Protein AF-A0AAV5TYZ2-F1 (afdb_monomer)

Structure (mmCIF, N/CA/C/O backbone):
data_AF-A0AAV5TYZ2-F1
#
_entry.id   AF-A0AAV5TYZ2-F1
#
loop_
_atom_site.group_PDB
_atom_site.id
_atom_site.type_symbol
_atom_site.label_atom_id
_atom_site.label_alt_id
_atom_site.label_comp_id
_atom_site.label_asym_id
_atom_site.label_entity_id
_atom_site.label_seq_id
_atom_site.pdbx_PDB_ins_code
_atom_site.Cartn_x
_atom_site.Cartn_y
_atom_site.Cartn_z
_atom_site.occupancy
_atom_site.B_iso_or_equiv
_atom_site.auth_seq_id
_atom_site.auth_comp_id
_atom_site.auth_asym_id
_atom_site.auth_atom_id
_atom_site.pdbx_PDB_model_num
ATOM 1 N N . LYS A 1 1 ? 38.282 2.237 -17.302 1.00 42.34 1 LYS A N 1
ATOM 2 C CA . LYS A 1 1 ? 37.623 2.877 -18.465 1.00 42.34 1 LYS A CA 1
ATOM 3 C C . LYS A 1 1 ? 36.207 2.334 -18.520 1.00 42.34 1 LYS A C 1
ATOM 5 O O . LYS A 1 1 ? 36.051 1.185 -18.910 1.00 42.34 1 LYS A O 1
ATOM 10 N N . GLN A 1 2 ? 35.229 3.095 -18.027 1.00 37.91 2 GLN A N 1
ATOM 11 C CA . GLN A 1 2 ? 33.815 2.786 -18.251 1.00 37.91 2 GLN A CA 1
ATOM 12 C C . GLN A 1 2 ? 33.590 2.722 -19.767 1.00 37.91 2 GLN A C 1
ATOM 14 O O . GLN A 1 2 ? 34.072 3.623 -20.464 1.00 37.91 2 GLN A O 1
ATOM 19 N N . PRO A 1 3 ? 32.950 1.673 -20.306 1.00 37.53 3 PRO A N 1
ATOM 20 C CA . PRO A 1 3 ? 32.413 1.781 -21.649 1.00 37.53 3 PRO A CA 1
ATOM 21 C C . PRO A 1 3 ? 31.409 2.947 -21.660 1.00 37.53 3 PRO A C 1
ATOM 23 O O . PRO A 1 3 ? 30.723 3.158 -20.655 1.00 37.53 3 PRO A O 1
ATOM 26 N N . PRO A 1 4 ? 31.351 3.745 -22.737 1.00 42.47 4 PRO A N 1
ATOM 27 C CA . PRO A 1 4 ? 30.311 4.752 -22.874 1.00 42.47 4 PRO A CA 1
ATOM 28 C C . PRO A 1 4 ? 28.942 4.072 -22.736 1.00 42.47 4 PRO A C 1
ATOM 30 O O . PRO A 1 4 ? 28.695 3.037 -23.357 1.00 42.47 4 PRO A O 1
ATOM 33 N N . ILE A 1 5 ? 28.081 4.663 -21.903 1.00 50.25 5 ILE A N 1
ATOM 34 C CA . ILE A 1 5 ? 26.704 4.223 -21.609 1.00 50.25 5 ILE A CA 1
ATOM 35 C C . ILE A 1 5 ? 25.865 4.095 -22.902 1.00 50.25 5 ILE A C 1
ATOM 37 O O . ILE A 1 5 ? 24.902 3.339 -22.952 1.00 50.25 5 ILE A O 1
ATOM 41 N N . ASP A 1 6 ? 26.311 4.718 -23.993 1.00 43.03 6 ASP A N 1
ATOM 42 C CA . ASP A 1 6 ? 25.644 4.739 -25.298 1.00 43.03 6 ASP A CA 1
ATOM 43 C C . ASP A 1 6 ? 25.639 3.406 -26.077 1.00 43.03 6 ASP A C 1
ATOM 45 O O . ASP A 1 6 ? 25.070 3.340 -27.168 1.00 43.03 6 ASP A O 1
ATOM 49 N N . VAL A 1 7 ? 26.257 2.332 -25.564 1.00 43.47 7 VAL A N 1
ATOM 50 C CA . VAL A 1 7 ? 26.259 1.009 -26.228 1.00 43.47 7 VAL A CA 1
ATOM 51 C C . VAL A 1 7 ? 25.874 -0.125 -25.271 1.00 43.47 7 VAL A C 1
ATOM 53 O O . VAL A 1 7 ? 26.311 -1.263 -25.432 1.00 43.47 7 VAL A O 1
ATOM 56 N N . ILE A 1 8 ? 25.021 0.144 -24.279 1.00 48.19 8 ILE A N 1
ATOM 57 C CA . ILE A 1 8 ? 24.132 -0.915 -23.787 1.00 48.19 8 ILE A CA 1
ATOM 58 C C . ILE A 1 8 ? 23.102 -1.102 -24.897 1.00 48.19 8 ILE A C 1
ATOM 60 O O . ILE A 1 8 ? 22.345 -0.197 -25.242 1.00 48.19 8 ILE A O 1
ATOM 64 N N . THR A 1 9 ? 23.178 -2.245 -25.568 1.00 47.53 9 THR A N 1
ATOM 65 C CA . THR A 1 9 ? 22.299 -2.620 -26.672 1.00 47.53 9 THR A CA 1
ATOM 66 C C . THR A 1 9 ? 20.850 -2.276 -26.338 1.00 47.53 9 THR A C 1
ATOM 68 O O . THR A 1 9 ? 20.297 -2.873 -25.424 1.00 47.53 9 THR A O 1
ATOM 71 N N . ARG A 1 10 ? 20.206 -1.403 -27.130 1.00 52.84 10 ARG A N 1
ATOM 72 C CA . ARG A 1 10 ? 18.761 -1.058 -27.081 1.00 52.84 10 ARG A CA 1
ATOM 73 C C . ARG A 1 10 ? 17.787 -2.255 -27.019 1.00 52.84 10 ARG A C 1
ATOM 75 O O . ARG A 1 10 ? 16.583 -2.053 -26.926 1.00 52.84 10 ARG A O 1
ATOM 82 N N . ASN A 1 11 ? 18.296 -3.484 -27.091 1.00 62.31 11 ASN A N 1
ATOM 83 C CA . ASN A 1 11 ? 17.547 -4.730 -27.082 1.00 62.31 11 ASN A CA 1
ATOM 84 C C . ASN A 1 11 ? 17.713 -5.561 -25.793 1.00 62.31 11 ASN A C 1
ATOM 86 O O . ASN A 1 11 ? 17.069 -6.606 -25.708 1.00 62.31 11 ASN A O 1
ATOM 90 N N . SER A 1 12 ? 18.550 -5.177 -24.815 1.00 78.75 12 SER A N 1
ATOM 91 C CA . SER A 1 12 ? 18.625 -5.902 -23.535 1.00 78.75 12 SER A CA 1
ATOM 92 C C . SER A 1 12 ? 17.659 -5.309 -22.501 1.00 78.75 12 SER A C 1
ATOM 94 O O . SER A 1 12 ? 17.668 -4.115 -22.203 1.00 78.75 12 SER A O 1
ATOM 96 N N . THR A 1 13 ? 16.777 -6.158 -21.962 1.00 85.88 13 THR A N 1
ATOM 97 C CA . THR A 1 13 ? 15.929 -5.803 -20.819 1.00 85.88 13 THR A CA 1
ATOM 98 C C . THR A 1 13 ? 16.670 -6.142 -19.532 1.00 85.88 13 THR A C 1
ATOM 100 O O . THR A 1 13 ? 16.979 -7.305 -19.269 1.00 85.88 13 THR A O 1
ATOM 103 N N . GLU A 1 14 ? 16.916 -5.134 -18.708 1.00 89.69 14 GLU A N 1
ATOM 104 C CA . GLU A 1 14 ? 17.679 -5.247 -17.468 1.00 89.69 14 GLU A CA 1
ATOM 105 C C . GLU A 1 14 ? 16.967 -4.461 -16.365 1.00 89.69 14 GLU A C 1
ATOM 107 O O . GLU A 1 14 ? 16.386 -3.404 -16.617 1.00 89.69 14 GLU A O 1
ATOM 112 N N . TRP A 1 15 ? 16.999 -4.984 -15.140 1.00 88.44 15 TRP A N 1
ATOM 113 C CA . TRP A 1 15 ? 16.713 -4.179 -13.957 1.00 88.44 15 TRP A CA 1
ATOM 114 C C . TRP A 1 15 ? 17.948 -3.362 -13.614 1.00 88.44 15 TRP A C 1
ATOM 116 O O . TRP A 1 15 ? 19.038 -3.923 -13.525 1.00 88.44 15 TRP A O 1
ATOM 126 N N . ILE A 1 16 ? 17.754 -2.074 -13.375 1.00 86.31 16 ILE A N 1
ATOM 127 C CA . ILE A 1 16 ? 18.766 -1.158 -12.871 1.00 86.31 16 ILE A CA 1
ATOM 128 C C . ILE A 1 16 ? 18.441 -0.906 -11.402 1.00 86.31 16 ILE A C 1
ATOM 130 O O . ILE A 1 16 ? 17.349 -0.445 -11.066 1.00 86.31 16 ILE A O 1
ATOM 134 N N . VAL A 1 17 ? 19.380 -1.240 -10.521 1.00 84.06 17 VAL A N 1
ATOM 135 C CA . VAL A 1 17 ? 19.267 -0.984 -9.082 1.00 84.06 17 VAL A CA 1
ATOM 136 C C . VAL A 1 17 ? 20.341 0.019 -8.690 1.00 84.06 17 VAL A C 1
ATOM 138 O O . VAL A 1 17 ? 21.529 -0.267 -8.827 1.00 84.06 17 VAL A O 1
ATOM 141 N N . HIS A 1 18 ? 19.920 1.186 -8.213 1.00 79.06 18 HIS A N 1
ATOM 142 C CA . HIS A 1 18 ? 20.795 2.243 -7.716 1.00 79.06 18 HIS A CA 1
ATOM 143 C C . HIS A 1 18 ? 20.988 2.069 -6.198 1.00 79.06 18 HIS A C 1
ATOM 145 O O . HIS A 1 18 ? 20.029 2.166 -5.431 1.00 79.06 18 HIS A O 1
ATOM 151 N N . GLU A 1 19 ? 22.220 1.786 -5.760 1.00 70.31 19 GLU A N 1
ATOM 152 C CA . GLU A 1 19 ? 22.600 1.671 -4.340 1.00 70.31 19 GLU A CA 1
ATOM 153 C C . GLU A 1 19 ? 23.015 3.026 -3.734 1.00 70.31 19 GLU A C 1
ATOM 155 O O . GLU A 1 19 ? 23.184 3.124 -2.516 1.00 70.31 19 GLU A O 1
ATOM 160 N N . ASP A 1 20 ? 23.128 4.083 -4.547 1.00 58.28 20 ASP A N 1
ATOM 161 C CA . ASP A 1 20 ? 23.512 5.419 -4.090 1.00 58.28 20 ASP A CA 1
ATOM 162 C C . ASP A 1 20 ? 22.593 5.931 -2.971 1.00 58.28 20 ASP A C 1
ATOM 164 O O . ASP A 1 20 ? 21.453 6.341 -3.181 1.00 58.28 20 ASP A O 1
ATOM 168 N N . GLY A 1 21 ? 23.139 5.851 -1.754 1.00 53.97 21 GLY A N 1
ATOM 169 C CA . GLY A 1 21 ? 22.870 6.643 -0.560 1.00 53.97 21 GLY A CA 1
ATOM 170 C C . GLY A 1 21 ? 21.436 7.120 -0.328 1.00 53.97 21 GLY A C 1
ATOM 171 O O . GLY A 1 21 ? 20.973 8.062 -0.948 1.00 53.97 21 GLY A O 1
ATOM 172 N N . ILE A 1 22 ? 20.828 6.599 0.745 1.00 56.81 22 ILE A N 1
ATOM 173 C CA . ILE A 1 22 ? 19.582 7.049 1.407 1.00 56.81 22 ILE A CA 1
ATOM 174 C C . ILE A 1 22 ? 18.300 6.364 0.901 1.00 56.81 22 ILE A C 1
ATOM 176 O O . ILE A 1 22 ? 17.484 6.016 1.751 1.00 56.81 22 ILE A O 1
ATOM 180 N N . PHE A 1 23 ? 18.140 6.080 -0.396 1.00 63.75 23 PHE A N 1
ATOM 181 C CA . PHE A 1 23 ? 16.802 5.829 -0.972 1.00 63.75 23 PHE A CA 1
ATOM 182 C C . PHE A 1 23 ? 16.313 4.376 -1.035 1.00 63.75 23 PHE A C 1
ATOM 184 O O . PHE A 1 23 ? 15.108 4.165 -1.083 1.00 63.75 23 PHE A O 1
ATOM 191 N N . TYR A 1 24 ? 17.194 3.371 -1.043 1.00 74.50 24 TYR A N 1
ATOM 192 C CA . TYR A 1 24 ? 16.771 1.970 -1.182 1.00 74.50 24 TYR A CA 1
ATOM 193 C C . TYR A 1 24 ? 17.480 1.059 -0.205 1.00 74.50 24 TYR A C 1
ATOM 195 O O . TYR A 1 24 ? 18.691 0.850 -0.263 1.00 74.50 24 TYR A O 1
ATOM 203 N N . ARG A 1 25 ? 16.707 0.513 0.735 1.00 83.56 25 ARG A N 1
ATOM 204 C CA . ARG A 1 25 ? 17.221 -0.346 1.803 1.00 83.56 25 ARG A CA 1
ATOM 205 C C . ARG A 1 25 ? 16.429 -1.651 1.839 1.00 83.56 25 ARG A C 1
ATOM 207 O O . ARG A 1 25 ? 15.696 -1.882 2.798 1.00 83.56 25 ARG A O 1
ATOM 214 N N . PRO A 1 26 ? 16.612 -2.553 0.857 1.00 85.31 26 PRO A N 1
ATOM 215 C CA . PRO A 1 26 ? 15.785 -3.755 0.730 1.00 85.31 26 PRO A CA 1
ATOM 216 C C . PRO A 1 26 ? 15.888 -4.660 1.964 1.00 85.31 26 PRO A C 1
ATOM 218 O O . PRO A 1 26 ? 14.896 -5.223 2.412 1.00 85.31 26 PRO A O 1
ATOM 221 N N . LYS A 1 27 ? 17.073 -4.750 2.588 1.00 89.62 27 LYS A N 1
ATOM 222 C CA . LYS A 1 27 ? 17.263 -5.494 3.848 1.00 89.62 27 LYS A CA 1
ATOM 223 C C . LYS A 1 27 ? 16.441 -4.905 4.997 1.00 89.62 27 LYS A C 1
ATOM 225 O O . LYS A 1 27 ? 15.935 -5.649 5.830 1.00 89.62 27 LYS A O 1
ATOM 230 N N . LEU A 1 28 ? 16.346 -3.577 5.053 1.00 89.25 28 LEU A N 1
ATOM 231 C CA . LEU A 1 28 ? 15.602 -2.873 6.088 1.00 89.25 28 LEU A CA 1
ATOM 232 C C . LEU A 1 28 ? 14.100 -3.065 5.874 1.00 89.25 28 LEU A C 1
ATOM 234 O O . LEU A 1 28 ? 13.425 -3.445 6.823 1.00 89.25 28 LEU A O 1
ATOM 238 N N . ASN A 1 29 ? 13.619 -2.897 4.637 1.00 89.44 29 ASN A N 1
ATOM 239 C CA . ASN A 1 29 ? 12.229 -3.158 4.255 1.00 89.44 29 ASN A CA 1
ATOM 240 C C . ASN A 1 29 ? 11.812 -4.579 4.684 1.00 89.44 29 ASN A C 1
ATOM 242 O O . ASN A 1 29 ? 10.914 -4.715 5.505 1.00 89.44 29 ASN A O 1
ATOM 246 N N . VAL A 1 30 ? 12.592 -5.616 4.336 1.00 92.44 30 VAL A N 1
ATOM 247 C CA . VAL A 1 30 ? 12.323 -7.004 4.774 1.00 92.44 30 VAL A CA 1
ATOM 248 C C . VAL A 1 30 ? 12.187 -7.128 6.300 1.00 92.44 30 VAL A C 1
ATOM 250 O O . VAL A 1 30 ? 11.239 -7.744 6.784 1.00 92.44 30 VAL A O 1
ATOM 253 N N . VAL A 1 31 ? 13.105 -6.549 7.086 1.00 94.12 31 VAL A N 1
ATOM 254 C CA . VAL A 1 31 ? 13.029 -6.592 8.563 1.00 94.12 31 VAL A CA 1
ATOM 255 C C . VAL A 1 31 ? 11.764 -5.898 9.081 1.00 94.12 31 VAL A C 1
ATOM 257 O O . VAL A 1 31 ? 11.115 -6.401 10.002 1.00 94.12 31 VAL A O 1
ATOM 260 N N . PHE A 1 32 ? 11.395 -4.762 8.492 1.00 93.94 32 PHE A N 1
ATOM 261 C CA . PHE A 1 32 ? 10.202 -4.013 8.872 1.00 93.94 32 PHE A CA 1
ATOM 262 C C . PHE A 1 32 ? 8.899 -4.700 8.446 1.00 93.94 32 PHE A C 1
ATOM 264 O O . PHE A 1 32 ? 7.951 -4.682 9.233 1.00 93.94 32 PHE A O 1
ATOM 271 N N . SER A 1 33 ? 8.851 -5.370 7.294 1.00 94.50 33 SER A N 1
ATOM 272 C CA . SER A 1 33 ? 7.718 -6.212 6.890 1.00 94.50 33 SER A CA 1
ATOM 273 C C . SER A 1 33 ? 7.506 -7.354 7.885 1.00 94.50 33 SER A C 1
ATOM 275 O O . SER A 1 33 ? 6.396 -7.531 8.389 1.00 94.50 33 SER A O 1
ATOM 277 N N . TRP A 1 34 ? 8.574 -8.053 8.301 1.00 95.75 34 TRP A N 1
ATOM 278 C CA . TRP A 1 34 ? 8.495 -9.075 9.359 1.00 95.75 34 TRP A CA 1
ATOM 279 C C . TRP A 1 34 ? 7.946 -8.523 10.679 1.00 95.75 34 TRP A C 1
ATOM 281 O O . TRP A 1 34 ? 7.086 -9.150 11.307 1.00 95.75 34 TRP A O 1
ATOM 291 N N . LEU A 1 35 ? 8.414 -7.341 11.094 1.00 95.69 35 LEU A N 1
ATOM 292 C CA . LEU A 1 35 ? 7.893 -6.652 12.275 1.00 95.69 35 LEU A CA 1
ATOM 293 C C . LEU A 1 35 ? 6.404 -6.304 12.108 1.00 95.69 35 LEU A C 1
ATOM 295 O O . LEU A 1 35 ? 5.613 -6.506 13.031 1.00 95.69 35 LEU A O 1
ATOM 299 N N . GLY A 1 36 ? 6.009 -5.837 10.924 1.00 96.50 36 GLY A N 1
ATOM 300 C CA . GLY A 1 36 ? 4.618 -5.599 10.557 1.00 96.50 36 GLY A CA 1
ATOM 301 C C . GLY A 1 36 ? 3.764 -6.861 10.675 1.00 96.50 36 GLY A C 1
ATOM 302 O O . GLY A 1 36 ? 2.683 -6.805 11.258 1.00 96.50 36 GLY A O 1
ATOM 303 N N . TYR A 1 37 ? 4.245 -8.014 10.193 1.00 97.62 37 TYR A N 1
ATOM 304 C CA . TYR A 1 37 ? 3.511 -9.284 10.268 1.00 97.62 37 TYR A CA 1
ATOM 305 C C . TYR A 1 37 ? 3.304 -9.720 11.716 1.00 97.62 37 TYR A C 1
ATOM 307 O O . TYR A 1 37 ? 2.202 -10.130 12.089 1.00 97.62 37 TYR A O 1
ATOM 315 N N . ALA A 1 38 ? 4.337 -9.577 12.551 1.00 96.75 38 ALA A N 1
ATOM 316 C CA . ALA A 1 38 ? 4.238 -9.843 13.980 1.00 96.75 38 ALA A CA 1
ATOM 317 C C . ALA A 1 38 ? 3.210 -8.917 14.654 1.00 96.75 38 ALA A C 1
ATOM 319 O O . ALA A 1 38 ? 2.356 -9.390 15.408 1.00 96.75 38 ALA A O 1
ATOM 320 N N . PHE A 1 39 ? 3.224 -7.616 14.339 1.00 96.62 39 PHE A N 1
ATOM 321 C CA . PHE A 1 39 ? 2.226 -6.679 14.857 1.00 96.62 39 PHE A CA 1
ATOM 322 C C . PHE A 1 39 ? 0.811 -7.009 14.389 1.00 96.62 39 PHE A C 1
ATOM 324 O O . PHE A 1 39 ? -0.107 -7.012 15.210 1.00 96.62 39 PHE A O 1
ATOM 331 N N . LEU A 1 40 ? 0.616 -7.331 13.110 1.00 97.88 40 LEU A N 1
ATOM 332 C CA . LEU A 1 40 ? -0.692 -7.721 12.595 1.00 97.88 40 LEU A CA 1
ATOM 333 C C . LEU A 1 40 ? -1.210 -8.980 13.299 1.00 97.88 40 LEU A C 1
ATOM 335 O O . LEU A 1 40 ? -2.379 -9.018 13.683 1.00 97.88 40 LEU A O 1
ATOM 339 N N . ALA A 1 41 ? -0.353 -9.980 13.521 1.00 97.94 41 ALA A N 1
ATOM 340 C CA . ALA A 1 41 ? -0.719 -11.192 14.248 1.00 97.94 41 ALA A CA 1
ATOM 341 C C . ALA A 1 41 ? -1.194 -10.874 15.677 1.00 97.94 41 ALA A C 1
ATOM 343 O O . ALA A 1 41 ? -2.251 -11.355 16.087 1.00 97.94 41 ALA A O 1
ATOM 344 N N . ILE A 1 42 ? -0.480 -9.999 16.399 1.00 97.31 42 ILE A N 1
ATOM 345 C CA . ILE A 1 42 ? -0.879 -9.532 17.738 1.00 97.31 42 ILE A CA 1
ATOM 346 C C . ILE A 1 42 ? -2.225 -8.796 17.683 1.00 97.31 42 ILE A C 1
ATOM 348 O O . ILE A 1 42 ? -3.103 -9.062 18.506 1.00 97.31 42 ILE A O 1
ATOM 352 N N . ILE A 1 43 ? -2.417 -7.893 16.716 1.00 97.81 43 ILE A N 1
ATOM 353 C CA . ILE A 1 43 ? -3.664 -7.132 16.535 1.00 97.81 43 ILE A CA 1
ATOM 354 C C . ILE A 1 43 ? -4.846 -8.067 16.254 1.00 97.81 43 ILE A C 1
ATOM 356 O O . ILE A 1 43 ? -5.934 -7.869 16.799 1.00 97.81 43 ILE A O 1
ATOM 360 N N . VAL A 1 44 ? -4.662 -9.071 15.394 1.00 98.00 44 VAL A N 1
ATOM 361 C CA . VAL A 1 44 ? -5.710 -10.036 15.040 1.00 98.00 44 VAL A CA 1
ATOM 362 C C . VAL A 1 44 ? -6.032 -10.946 16.224 1.00 98.00 44 VAL A C 1
ATOM 364 O O . VAL A 1 44 ? -7.206 -11.056 16.575 1.00 98.00 44 VAL A O 1
ATOM 367 N N . ASP A 1 45 ? -5.031 -11.541 16.882 1.00 97.81 45 ASP A N 1
ATOM 368 C CA . ASP A 1 45 ? -5.241 -12.406 18.054 1.00 97.81 45 ASP A CA 1
ATOM 369 C C . ASP A 1 45 ? -5.954 -11.649 19.185 1.00 97.81 45 ASP A C 1
ATOM 371 O O . ASP A 1 45 ? -7.020 -12.067 19.646 1.00 97.81 45 ASP A O 1
ATOM 375 N N . SER A 1 46 ? -5.444 -10.470 19.557 1.00 97.50 46 SER A N 1
ATOM 376 C CA . SER A 1 46 ? -6.019 -9.642 20.629 1.00 97.50 46 SER A CA 1
ATOM 377 C C . SER A 1 46 ? -7.474 -9.260 20.338 1.00 97.50 46 SER A C 1
ATOM 379 O O . SER A 1 46 ? -8.356 -9.390 21.192 1.00 97.50 46 SER A O 1
ATOM 381 N N . SER A 1 47 ? -7.769 -8.836 19.107 1.00 97.62 47 SER A N 1
ATOM 382 C CA . SER A 1 47 ? -9.128 -8.454 18.714 1.00 97.62 47 SER A CA 1
ATOM 383 C C . SER A 1 47 ? -10.083 -9.631 18.561 1.00 97.62 47 SER A C 1
ATOM 385 O O . SER A 1 47 ? -11.285 -9.453 18.776 1.00 97.62 47 SER A O 1
ATOM 387 N N . CYS A 1 48 ? -9.594 -10.821 18.209 1.00 97.38 48 CYS A N 1
ATOM 388 C CA . CYS A 1 48 ? -10.386 -12.048 18.221 1.00 97.38 48 CYS A CA 1
ATOM 389 C C . CYS A 1 48 ? -10.760 -12.429 19.658 1.00 97.38 48 CYS A C 1
ATOM 391 O O . CYS A 1 48 ? -11.946 -12.600 19.946 1.00 97.38 48 CYS A O 1
ATOM 393 N N . ARG A 1 49 ? -9.788 -12.454 20.582 1.00 96.44 49 ARG A N 1
ATOM 394 C CA . ARG A 1 49 ? -10.022 -12.755 22.009 1.00 96.44 49 ARG A CA 1
ATOM 395 C C . ARG A 1 49 ? -11.022 -11.800 22.655 1.00 96.44 49 ARG A C 1
ATOM 397 O O . ARG A 1 49 ? -11.857 -12.222 23.449 1.00 96.44 49 ARG A O 1
ATOM 404 N N . LYS A 1 50 ? -10.973 -10.516 22.293 1.00 95.81 50 LYS A N 1
ATOM 405 C CA . LYS A 1 50 ? -11.861 -9.476 22.839 1.00 95.81 50 LYS A CA 1
ATOM 406 C C . LYS A 1 50 ? -13.118 -9.225 21.991 1.00 95.81 50 LYS A C 1
ATOM 408 O O . LYS A 1 50 ? -13.842 -8.272 22.255 1.00 95.81 50 LYS A O 1
ATOM 413 N N . SER A 1 51 ? -13.401 -10.056 20.979 1.00 96.25 51 SER A N 1
ATOM 414 C CA . SER A 1 51 ? -14.565 -9.925 20.076 1.00 96.25 51 SER A CA 1
ATOM 415 C C . SER A 1 51 ? -14.687 -8.571 19.345 1.00 96.25 51 SER A C 1
ATOM 417 O O . SER A 1 51 ? -15.759 -8.201 18.869 1.00 96.25 51 SER A O 1
ATOM 419 N N . VAL A 1 52 ? -13.580 -7.839 19.201 1.00 96.31 52 VAL A N 1
ATOM 420 C CA . VAL A 1 52 ? -13.494 -6.546 18.497 1.00 96.31 52 VAL A CA 1
ATOM 421 C C . VAL A 1 52 ? -13.367 -6.739 16.981 1.00 96.31 52 VAL A C 1
ATOM 423 O O . VAL A 1 52 ? -13.797 -5.884 16.205 1.00 96.31 52 VAL A O 1
ATOM 426 N N . PHE A 1 53 ? -12.837 -7.886 16.544 1.00 96.69 53 PHE A N 1
ATOM 427 C CA . PHE A 1 53 ? -12.509 -8.164 15.142 1.00 96.69 53 PHE A CA 1
ATOM 428 C C . PHE A 1 53 ? -13.685 -7.933 14.178 1.00 96.69 53 PHE A C 1
ATOM 430 O O . PHE A 1 53 ? -13.571 -7.177 13.213 1.00 96.69 53 PHE A O 1
ATOM 437 N N . ARG A 1 54 ? -14.859 -8.512 14.472 1.00 95.75 54 ARG A N 1
ATOM 438 C CA . ARG A 1 54 ? -16.044 -8.421 13.595 1.00 95.75 54 ARG A CA 1
ATOM 439 C C . ARG A 1 54 ? -16.555 -6.989 13.421 1.00 95.75 54 ARG A C 1
ATOM 441 O O . ARG A 1 54 ? -17.041 -6.654 12.346 1.00 95.75 54 ARG A O 1
ATOM 448 N N . LYS A 1 55 ? -16.422 -6.142 14.448 1.00 94.56 55 LYS A N 1
ATOM 449 C CA . LYS A 1 55 ? -16.878 -4.741 14.422 1.00 94.56 55 LYS A CA 1
ATOM 450 C C . LYS A 1 55 ? -16.100 -3.904 13.404 1.00 94.56 55 LYS A C 1
ATOM 452 O O . LYS A 1 55 ? -16.669 -3.015 12.778 1.00 94.56 55 LYS A O 1
ATOM 457 N N . HIS A 1 56 ? -14.814 -4.204 13.229 1.00 95.25 56 HIS A N 1
ATOM 458 C CA . HIS A 1 56 ? -13.902 -3.435 12.375 1.00 95.25 56 HIS A CA 1
ATOM 459 C C . HIS A 1 56 ? -13.465 -4.190 11.113 1.00 95.25 56 HIS A C 1
ATOM 461 O O . HIS A 1 56 ? -12.594 -3.705 10.391 1.00 95.25 56 HIS A O 1
ATOM 467 N N . LEU A 1 57 ? -14.082 -5.346 10.826 1.00 95.88 57 LEU A N 1
ATOM 468 C CA . LEU A 1 57 ? -13.728 -6.229 9.710 1.00 95.88 57 LEU A CA 1
ATOM 469 C C . LEU A 1 57 ? -13.738 -5.496 8.363 1.00 95.88 57 LEU A C 1
ATOM 471 O O . LEU A 1 57 ? -12.791 -5.583 7.590 1.00 95.88 57 LEU A O 1
ATOM 475 N N . HIS A 1 58 ? -14.812 -4.753 8.102 1.00 94.31 58 HIS A N 1
ATOM 476 C CA . HIS A 1 58 ? -15.059 -4.098 6.816 1.00 94.31 58 HIS A CA 1
ATOM 477 C C . HIS A 1 58 ? -14.376 -2.733 6.670 1.00 94.31 58 HIS A C 1
ATOM 479 O O . HIS A 1 58 ? -14.492 -2.114 5.621 1.00 94.31 58 HIS A O 1
ATOM 485 N N . ASN A 1 59 ? -13.686 -2.261 7.711 1.00 94.00 59 ASN A N 1
ATOM 486 C CA . ASN A 1 59 ? -13.018 -0.964 7.709 1.00 94.00 59 ASN A CA 1
ATOM 487 C C . ASN A 1 59 ? -11.512 -1.176 7.909 1.00 94.00 59 ASN A C 1
ATOM 489 O O . ASN A 1 59 ? -10.767 -1.340 6.951 1.00 94.00 59 ASN A O 1
ATOM 493 N N . VAL A 1 60 ? -11.071 -1.243 9.166 1.00 96.25 60 VAL A N 1
ATOM 494 C CA . VAL A 1 60 ? -9.650 -1.305 9.530 1.00 96.25 60 VAL A CA 1
ATOM 495 C C . VAL A 1 60 ? -9.007 -2.591 9.023 1.00 96.25 60 VAL A C 1
ATOM 497 O O . VAL A 1 60 ? -7.982 -2.537 8.355 1.00 96.25 60 VAL A O 1
ATOM 500 N N . TYR A 1 61 ? -9.621 -3.748 9.290 1.00 97.06 61 TYR A N 1
ATOM 501 C CA . TYR A 1 61 ? -9.032 -5.026 8.885 1.00 97.06 61 TYR A CA 1
ATOM 502 C C . TYR A 1 61 ? -8.994 -5.197 7.377 1.00 97.06 61 TYR A C 1
ATOM 504 O O . TYR A 1 61 ? -8.032 -5.757 6.875 1.00 97.06 61 TYR A O 1
ATOM 512 N N . LEU A 1 62 ? -9.989 -4.686 6.649 1.00 95.94 62 LEU A N 1
ATOM 513 C CA . LEU A 1 62 ? -9.969 -4.717 5.192 1.00 95.94 62 LEU A CA 1
ATOM 514 C C . LEU A 1 62 ? -8.732 -3.996 4.637 1.00 95.94 62 LEU A C 1
ATOM 516 O O . LEU A 1 62 ? -8.034 -4.561 3.802 1.00 95.94 62 LEU A O 1
ATOM 520 N N . ILE A 1 63 ? -8.417 -2.804 5.158 1.00 96.06 63 ILE A N 1
ATOM 521 C CA . ILE A 1 63 ? -7.202 -2.054 4.796 1.00 96.06 63 ILE A CA 1
ATOM 522 C C . ILE A 1 63 ? -5.954 -2.847 5.172 1.00 96.06 63 ILE A C 1
ATOM 524 O O . ILE A 1 63 ? -5.088 -3.036 4.329 1.00 96.06 63 ILE A O 1
ATOM 528 N N . LEU A 1 64 ? -5.876 -3.358 6.405 1.00 96.81 64 LEU A N 1
ATOM 529 C CA . LEU A 1 64 ? -4.714 -4.127 6.861 1.00 96.81 64 LEU A CA 1
ATOM 530 C C . LEU A 1 64 ? -4.502 -5.418 6.055 1.00 96.81 64 LEU A C 1
ATOM 532 O O . LEU A 1 64 ? -3.360 -5.788 5.807 1.00 96.81 64 LEU A O 1
ATOM 536 N N . PHE A 1 65 ? -5.569 -6.091 5.614 1.00 96.44 65 PHE A N 1
ATOM 537 C CA . PHE A 1 65 ? -5.472 -7.286 4.772 1.00 96.44 65 PHE A CA 1
ATOM 538 C C . PHE A 1 65 ? -4.953 -6.962 3.372 1.00 96.44 65 PHE A C 1
ATOM 540 O O . PHE A 1 65 ? -4.087 -7.674 2.876 1.00 96.44 65 PHE A O 1
ATOM 547 N N . PHE A 1 66 ? -5.442 -5.894 2.738 1.00 95.12 66 PHE A N 1
ATOM 548 C CA . PHE A 1 66 ? -4.898 -5.471 1.445 1.00 95.12 66 PHE A CA 1
ATOM 549 C C . PHE A 1 66 ? -3.458 -4.973 1.574 1.00 95.12 66 PHE A C 1
ATOM 551 O O . PHE A 1 66 ? -2.621 -5.342 0.757 1.00 95.12 66 PHE A O 1
ATOM 558 N N . ALA A 1 67 ? -3.152 -4.218 2.630 1.00 94.69 67 ALA A N 1
ATOM 559 C CA . ALA A 1 67 ? -1.794 -3.784 2.934 1.00 94.69 67 ALA A CA 1
ATOM 560 C C . ALA A 1 67 ? -0.843 -4.979 3.103 1.00 94.69 67 ALA A C 1
ATOM 562 O O . ALA A 1 67 ? 0.233 -4.970 2.523 1.00 94.69 67 ALA A O 1
ATOM 563 N N . LEU A 1 68 ? -1.268 -6.032 3.815 1.00 96.00 68 LEU A N 1
ATOM 564 C CA . LEU A 1 68 ? -0.505 -7.276 3.965 1.00 96.00 68 LEU A CA 1
ATOM 565 C C . LEU A 1 68 ? -0.217 -7.946 2.615 1.00 96.00 68 LEU A C 1
ATOM 567 O O . LEU A 1 68 ? 0.893 -8.416 2.395 1.00 96.00 68 LEU A O 1
ATOM 571 N N . ILE A 1 69 ? -1.212 -8.024 1.724 1.00 94.25 69 ILE A N 1
ATOM 572 C CA . ILE A 1 69 ? -1.041 -8.660 0.409 1.00 94.25 69 ILE A CA 1
ATOM 573 C C . ILE A 1 69 ? 0.003 -7.904 -0.417 1.00 94.25 69 ILE A C 1
ATOM 575 O O . ILE A 1 69 ? 0.882 -8.535 -0.997 1.00 94.25 69 ILE A O 1
ATOM 579 N N . PHE A 1 70 ? -0.079 -6.573 -0.466 1.00 92.38 70 PHE A N 1
ATOM 580 C CA . PHE A 1 70 ? 0.863 -5.768 -1.245 1.00 92.38 70 PHE A CA 1
ATOM 581 C C . PHE A 1 70 ? 2.259 -5.742 -0.637 1.00 92.38 70 PHE A C 1
ATOM 583 O O . PHE A 1 70 ? 3.221 -5.940 -1.370 1.00 92.38 70 PHE A O 1
ATOM 590 N N . ASP A 1 71 ? 2.364 -5.624 0.685 1.00 93.31 71 ASP A N 1
ATOM 591 C CA . ASP A 1 71 ? 3.641 -5.716 1.392 1.00 93.31 71 ASP A CA 1
ATOM 592 C C . ASP A 1 71 ? 4.308 -7.084 1.170 1.00 93.31 71 ASP A C 1
ATOM 594 O O . ASP A 1 71 ? 5.507 -7.158 0.933 1.00 93.31 71 ASP A O 1
ATOM 598 N N . PHE A 1 72 ? 3.540 -8.178 1.126 1.00 93.62 72 PHE A N 1
ATOM 599 C CA . PHE A 1 72 ? 4.094 -9.497 0.808 1.00 93.62 72 PHE A CA 1
ATOM 600 C C . PHE A 1 72 ? 4.644 -9.584 -0.626 1.00 93.62 72 PHE A C 1
ATOM 602 O O . PHE A 1 72 ? 5.684 -10.206 -0.860 1.00 93.62 72 PHE A O 1
ATOM 609 N N . LEU A 1 73 ? 3.961 -8.965 -1.596 1.00 91.38 73 LEU A N 1
ATOM 610 C CA . LEU A 1 73 ? 4.421 -8.902 -2.987 1.00 91.38 73 LEU A CA 1
ATOM 611 C C . LEU A 1 73 ? 5.689 -8.044 -3.120 1.00 91.38 73 LEU A C 1
ATOM 613 O O . LEU A 1 73 ? 6.636 -8.448 -3.797 1.00 91.38 73 LEU A O 1
ATOM 617 N N . GLU A 1 74 ? 5.724 -6.902 -2.437 1.00 88.44 74 GLU A N 1
ATOM 618 C CA . GLU A 1 74 ? 6.866 -5.988 -2.385 1.00 88.44 74 GLU A CA 1
ATOM 619 C C . GLU A 1 74 ? 8.081 -6.635 -1.704 1.00 88.44 74 GLU A C 1
ATOM 621 O O . GLU A 1 74 ? 9.173 -6.678 -2.275 1.00 88.44 74 GLU A O 1
ATOM 626 N N . MET A 1 75 ? 7.882 -7.265 -0.543 1.00 91.50 75 MET A N 1
ATOM 627 C CA . MET A 1 75 ? 8.912 -8.044 0.145 1.00 91.50 75 MET A CA 1
ATOM 628 C C . MET A 1 75 ? 9.474 -9.142 -0.769 1.00 91.50 75 MET A C 1
ATOM 630 O O . MET A 1 75 ? 10.687 -9.357 -0.804 1.00 91.50 75 MET A O 1
ATOM 634 N N . GLY A 1 76 ? 8.621 -9.821 -1.545 1.00 90.88 76 GLY A N 1
ATOM 635 C CA . GLY A 1 76 ? 9.048 -10.806 -2.540 1.00 90.88 76 GLY A CA 1
ATOM 636 C C . GLY A 1 76 ? 10.005 -10.222 -3.586 1.00 90.88 76 GLY A C 1
ATOM 637 O O . GLY A 1 76 ? 11.025 -10.841 -3.901 1.00 90.88 76 GLY A O 1
ATOM 638 N N . MET A 1 77 ? 9.725 -9.010 -4.072 1.00 88.12 77 MET A N 1
ATOM 639 C CA . MET A 1 77 ? 10.609 -8.280 -4.988 1.00 88.12 77 MET A CA 1
ATOM 640 C C . MET A 1 77 ? 11.935 -7.896 -4.315 1.00 88.12 77 MET A C 1
ATOM 642 O O . MET A 1 77 ? 13.000 -8.125 -4.889 1.00 88.12 77 MET A O 1
ATOM 646 N N . HIS A 1 78 ? 11.915 -7.388 -3.080 1.00 88.19 78 HIS A N 1
ATOM 647 C CA . HIS A 1 78 ? 13.149 -7.066 -2.355 1.00 88.19 78 HIS A CA 1
ATOM 648 C C . HIS A 1 78 ? 14.017 -8.297 -2.093 1.00 88.19 78 HIS A C 1
ATOM 650 O O . HIS A 1 78 ? 15.233 -8.237 -2.281 1.00 88.19 78 HIS A O 1
ATOM 656 N N . LEU A 1 79 ? 13.416 -9.427 -1.707 1.00 90.69 79 LEU A N 1
ATOM 657 C CA . LEU A 1 79 ? 14.132 -10.692 -1.539 1.00 90.69 79 LEU A CA 1
ATOM 658 C C . LEU A 1 79 ? 14.774 -11.141 -2.852 1.00 90.69 79 LEU A C 1
ATOM 660 O O . LEU A 1 79 ? 15.936 -11.545 -2.852 1.00 90.69 79 LEU A O 1
ATOM 664 N N . PHE A 1 80 ? 14.061 -11.018 -3.974 1.00 89.75 80 PHE A N 1
ATOM 665 C CA . PHE A 1 80 ? 14.613 -11.313 -5.293 1.00 89.75 80 PHE A CA 1
ATOM 666 C C . PHE A 1 80 ? 15.869 -10.478 -5.595 1.00 89.75 80 PHE A C 1
ATOM 668 O O . PHE A 1 80 ? 16.864 -11.037 -6.057 1.00 89.75 80 PHE A O 1
ATOM 675 N N . PHE A 1 81 ? 15.873 -9.178 -5.286 1.00 86.94 81 PHE A N 1
ATOM 676 C CA . PHE A 1 81 ? 17.061 -8.336 -5.468 1.00 86.94 81 PHE A CA 1
ATOM 677 C C . PHE A 1 81 ? 18.189 -8.660 -4.483 1.00 86.94 81 PHE A C 1
ATOM 679 O O . PHE A 1 81 ? 19.355 -8.639 -4.867 1.00 86.94 81 PHE A O 1
ATOM 686 N N . ILE A 1 82 ? 17.866 -8.998 -3.231 1.00 88.50 82 ILE A N 1
ATOM 687 C CA . ILE A 1 82 ? 18.867 -9.385 -2.226 1.00 88.50 82 ILE A CA 1
ATOM 688 C C . ILE A 1 82 ? 19.586 -10.673 -2.641 1.00 88.50 82 ILE A C 1
ATOM 690 O O . ILE A 1 82 ? 20.808 -10.730 -2.551 1.00 88.50 82 ILE A O 1
ATOM 694 N N . PHE A 1 83 ? 18.854 -11.696 -3.094 1.00 89.50 83 PHE A N 1
ATOM 695 C CA . PHE A 1 83 ? 19.440 -12.998 -3.436 1.00 89.50 83 PHE A CA 1
ATOM 696 C C . PHE A 1 83 ? 20.170 -13.020 -4.780 1.00 89.50 83 PHE A C 1
ATOM 698 O O . PHE A 1 83 ? 21.050 -13.854 -4.964 1.00 89.50 83 PHE A O 1
ATOM 705 N N . ASN A 1 84 ? 19.821 -12.127 -5.709 1.00 86.56 84 ASN A N 1
ATOM 706 C CA . ASN A 1 84 ? 20.505 -12.016 -7.000 1.00 86.56 84 ASN A CA 1
ATOM 707 C C . ASN A 1 84 ? 21.620 -10.960 -7.014 1.00 86.56 84 ASN A C 1
ATOM 709 O O . ASN A 1 84 ? 22.205 -10.708 -8.066 1.00 86.56 84 ASN A O 1
ATOM 713 N N . ARG A 1 85 ? 21.927 -10.340 -5.868 1.00 81.62 85 ARG A N 1
ATOM 714 C CA . ARG A 1 85 ? 23.096 -9.467 -5.731 1.00 81.62 85 ARG A CA 1
ATOM 715 C C . ARG A 1 85 ? 24.364 -10.311 -5.880 1.00 81.62 85 ARG A C 1
ATOM 717 O O . ARG A 1 85 ? 24.577 -11.238 -5.104 1.00 81.62 85 ARG A O 1
ATOM 724 N N . SER A 1 86 ? 25.204 -9.979 -6.858 1.00 73.69 86 SER A N 1
ATOM 725 C CA . SER A 1 86 ? 26.539 -10.569 -6.986 1.00 73.69 86 SER A CA 1
ATOM 726 C C . SER A 1 86 ? 27.486 -9.941 -5.961 1.00 73.69 86 SER A C 1
ATOM 728 O O . SER A 1 86 ? 27.582 -8.715 -5.886 1.00 73.69 86 SER A O 1
ATOM 730 N N . ASP A 1 87 ? 28.207 -10.763 -5.194 1.00 69.00 87 ASP A N 1
ATOM 731 C CA . ASP A 1 87 ? 29.215 -10.303 -4.223 1.00 69.00 87 ASP A CA 1
ATOM 732 C C . ASP A 1 87 ? 30.410 -9.592 -4.897 1.00 69.00 87 ASP A C 1
ATOM 734 O O . ASP A 1 87 ? 31.153 -8.862 -4.240 1.00 69.00 87 ASP A O 1
ATOM 738 N N . GLU A 1 88 ? 30.597 -9.778 -6.209 1.00 60.81 88 GLU A N 1
ATOM 739 C CA . GLU A 1 88 ? 31.734 -9.234 -6.964 1.00 60.81 88 GLU A CA 1
ATOM 740 C C . GLU A 1 88 ? 31.542 -7.780 -7.435 1.00 60.81 88 GLU A C 1
ATOM 742 O O . GLU A 1 88 ? 32.515 -7.124 -7.813 1.00 60.81 88 GLU A O 1
ATOM 747 N N . GLU A 1 89 ? 30.324 -7.227 -7.383 1.00 57.03 89 GLU A N 1
ATOM 748 C CA . GLU A 1 89 ? 30.054 -5.846 -7.798 1.00 57.03 89 GLU A CA 1
ATOM 749 C C . GLU A 1 89 ? 29.888 -4.914 -6.588 1.00 57.03 89 GLU A C 1
ATOM 751 O O . GLU A 1 89 ? 28.784 -4.606 -6.147 1.00 57.03 89 GLU A O 1
ATOM 756 N N . GLN A 1 90 ? 31.003 -4.361 -6.096 1.00 58.84 90 GLN A N 1
ATOM 757 C CA . GLN A 1 90 ? 31.009 -3.119 -5.297 1.00 58.84 90 GLN A CA 1
ATOM 758 C C . GLN A 1 90 ? 30.693 -1.888 -6.172 1.00 58.84 90 GLN A C 1
ATOM 760 O O . GLN A 1 90 ? 31.384 -0.872 -6.116 1.00 58.84 90 GLN A O 1
ATOM 765 N N . ARG A 1 91 ? 29.713 -1.997 -7.071 1.00 63.72 91 ARG A N 1
ATOM 766 C CA . ARG A 1 91 ? 29.290 -0.891 -7.933 1.00 63.72 91 ARG A CA 1
ATOM 767 C C . ARG A 1 91 ? 28.103 -0.187 -7.295 1.00 63.72 91 ARG A C 1
ATOM 769 O O . ARG A 1 91 ? 27.257 -0.831 -6.696 1.00 63.72 91 ARG A O 1
ATOM 776 N N . GLU A 1 92 ? 28.033 1.123 -7.474 1.00 72.50 92 GLU A N 1
ATOM 777 C CA . GLU A 1 92 ? 26.900 1.965 -7.063 1.00 72.50 92 GLU A CA 1
ATOM 778 C C . GLU A 1 92 ? 25.607 1.629 -7.831 1.00 72.50 92 GLU A C 1
ATOM 780 O O . GLU A 1 92 ? 24.505 1.886 -7.355 1.00 72.50 92 GLU A O 1
ATOM 785 N N . ILE A 1 93 ? 25.730 1.010 -9.011 1.00 76.06 93 ILE A N 1
ATOM 786 C CA . ILE A 1 93 ? 24.613 0.620 -9.878 1.00 76.06 93 ILE A CA 1
ATOM 787 C C . ILE A 1 93 ? 24.795 -0.833 -10.306 1.00 76.06 93 ILE A C 1
ATOM 789 O O . ILE A 1 93 ? 25.869 -1.192 -10.802 1.00 76.06 93 ILE A O 1
ATOM 793 N N . TRP A 1 94 ? 23.753 -1.652 -10.151 1.00 81.94 94 TRP A N 1
ATOM 794 C CA . TRP A 1 94 ? 23.750 -3.050 -10.596 1.00 81.94 94 TRP A CA 1
ATOM 795 C C . TRP A 1 94 ? 22.734 -3.280 -11.696 1.00 81.94 94 TRP A C 1
ATOM 797 O O . TRP A 1 94 ? 21.636 -2.720 -11.678 1.00 81.94 94 TRP A O 1
ATOM 807 N N . TYR A 1 95 ? 23.100 -4.173 -12.608 1.00 84.25 95 TYR A N 1
ATOM 808 C CA . TYR A 1 95 ? 22.283 -4.560 -13.745 1.00 84.25 95 TYR A CA 1
ATOM 809 C C . TYR A 1 95 ? 21.924 -6.032 -13.610 1.00 84.25 95 TYR A C 1
ATOM 811 O O . TYR A 1 95 ? 22.801 -6.897 -13.620 1.00 84.25 95 TYR A O 1
ATOM 819 N N . LEU A 1 96 ? 20.633 -6.329 -13.477 1.00 86.31 96 LEU A N 1
ATOM 820 C CA . LEU A 1 96 ? 20.153 -7.704 -13.407 1.00 86.31 96 LEU A CA 1
ATOM 821 C C . LEU A 1 96 ? 19.406 -8.056 -14.702 1.00 86.31 96 LEU A C 1
ATOM 823 O O . LEU A 1 96 ? 18.306 -7.538 -14.930 1.00 86.31 96 LEU A O 1
ATOM 827 N N . PRO A 1 97 ? 19.967 -8.934 -15.557 1.00 87.06 97 PRO A N 1
ATOM 828 C CA . PRO A 1 97 ? 19.342 -9.293 -16.821 1.00 87.06 97 PRO A CA 1
ATOM 829 C C . PRO A 1 97 ? 17.994 -9.969 -16.588 1.00 87.06 97 PRO A C 1
ATOM 831 O O . PRO A 1 97 ? 17.824 -10.821 -15.713 1.00 87.06 97 PRO A O 1
ATOM 834 N N . THR A 1 98 ? 17.010 -9.583 -17.391 1.00 90.69 98 THR A N 1
ATOM 835 C CA . THR A 1 98 ? 15.634 -10.048 -17.248 1.00 90.69 98 THR A CA 1
ATOM 836 C C . THR A 1 98 ? 14.924 -10.045 -18.602 1.00 90.69 98 THR A C 1
ATOM 838 O O . THR A 1 98 ? 15.527 -9.912 -19.661 1.00 90.69 98 THR A O 1
ATOM 841 N N . THR A 1 99 ? 13.617 -10.268 -18.587 1.00 91.81 99 THR A N 1
ATOM 842 C CA . THR A 1 99 ? 12.758 -10.252 -19.774 1.00 91.81 99 THR A CA 1
ATOM 843 C C . THR A 1 99 ? 11.721 -9.147 -19.640 1.00 91.81 99 THR A C 1
ATOM 845 O O . THR A 1 99 ? 11.216 -8.929 -18.539 1.00 91.81 99 THR A O 1
ATOM 848 N N . THR A 1 100 ? 11.319 -8.522 -20.747 1.00 91.31 100 THR A N 1
ATOM 849 C CA . THR A 1 100 ? 10.368 -7.391 -20.767 1.00 91.31 100 THR A CA 1
ATOM 850 C C . THR A 1 100 ? 9.067 -7.681 -20.016 1.00 91.31 100 THR A C 1
ATOM 852 O O . THR A 1 100 ? 8.573 -6.832 -19.276 1.00 91.31 100 THR A O 1
ATOM 855 N N . TRP A 1 101 ? 8.530 -8.904 -20.109 1.00 92.12 101 TRP A N 1
ATOM 856 C CA . TRP A 1 101 ? 7.312 -9.278 -19.380 1.00 92.12 101 TRP A CA 1
ATOM 857 C C . TRP A 1 101 ? 7.521 -9.333 -17.857 1.00 92.12 101 TRP A C 1
ATOM 859 O O . TRP A 1 101 ? 6.639 -8.915 -17.112 1.00 92.12 101 TRP A O 1
ATOM 869 N N . LYS A 1 102 ? 8.693 -9.787 -17.382 1.00 91.88 102 LYS A N 1
ATOM 870 C CA . LYS A 1 102 ? 9.052 -9.772 -15.950 1.00 91.88 102 LYS A CA 1
ATOM 871 C C . LYS A 1 102 ? 9.216 -8.346 -15.445 1.00 91.88 102 LYS A C 1
ATOM 873 O O . LYS A 1 102 ? 8.797 -8.065 -14.332 1.00 91.88 102 LYS A O 1
ATOM 878 N N . CYS A 1 103 ? 9.784 -7.456 -16.259 1.00 91.06 103 CYS A N 1
ATOM 879 C CA . CYS A 1 103 ? 9.839 -6.035 -15.927 1.00 91.06 103 CYS A CA 1
ATOM 880 C C . CYS A 1 103 ? 8.459 -5.403 -15.848 1.00 91.06 103 CYS A C 1
ATOM 882 O O . CYS A 1 103 ? 8.150 -4.741 -14.869 1.00 91.06 103 CYS A O 1
ATOM 884 N N . THR A 1 104 ? 7.609 -5.670 -16.837 1.00 92.06 104 THR A N 1
ATOM 885 C CA . THR A 1 104 ? 6.226 -5.176 -16.858 1.00 92.06 104 THR A CA 1
ATOM 886 C C . THR A 1 104 ? 5.463 -5.645 -15.618 1.00 92.06 104 THR A C 1
ATOM 888 O O . THR A 1 104 ? 4.825 -4.844 -14.943 1.00 92.06 104 THR A O 1
ATOM 891 N N . LEU A 1 105 ? 5.584 -6.932 -15.271 1.00 92.38 105 LEU A N 1
ATOM 892 C CA . LEU A 1 105 ? 4.982 -7.491 -14.064 1.00 92.38 105 LEU A CA 1
ATOM 893 C C . LEU A 1 105 ? 5.572 -6.874 -12.791 1.00 92.38 105 LEU A C 1
ATOM 895 O O . LEU A 1 105 ? 4.819 -6.523 -11.893 1.00 92.38 105 LEU A O 1
ATOM 899 N N . GLY A 1 106 ? 6.895 -6.733 -12.707 1.00 90.00 106 GLY A N 1
ATOM 900 C CA . GLY A 1 106 ? 7.565 -6.147 -11.548 1.00 90.00 106 GLY A CA 1
ATOM 901 C C . GLY A 1 106 ? 7.189 -4.684 -11.330 1.00 90.00 106 GLY A C 1
ATOM 902 O O . GLY A 1 106 ? 6.919 -4.304 -10.200 1.00 90.00 106 GLY A O 1
ATOM 903 N N . LEU A 1 107 ? 7.089 -3.888 -12.398 1.00 87.25 107 LEU A N 1
ATOM 904 C CA . LEU A 1 107 ? 6.601 -2.508 -12.337 1.00 87.25 107 LEU A CA 1
ATOM 905 C C . LEU A 1 107 ? 5.139 -2.455 -11.897 1.00 87.25 107 LEU A C 1
ATOM 907 O O . LEU A 1 107 ? 4.800 -1.662 -11.031 1.00 87.25 107 LEU A O 1
ATOM 911 N N . TRP A 1 108 ? 4.282 -3.331 -12.428 1.00 89.25 108 TRP A N 1
ATOM 912 C CA . TRP A 1 108 ? 2.885 -3.413 -11.997 1.00 89.25 108 TRP A CA 1
ATOM 913 C C . TRP A 1 108 ? 2.752 -3.807 -10.520 1.00 89.25 108 TRP A C 1
ATOM 915 O O . TRP A 1 108 ? 1.969 -3.205 -9.787 1.00 89.25 108 TRP A O 1
ATOM 925 N N . LEU A 1 109 ? 3.544 -4.782 -10.059 1.00 88.19 109 LEU A N 1
ATOM 926 C CA . LEU A 1 109 ? 3.616 -5.168 -8.648 1.00 88.19 109 LEU A CA 1
ATOM 927 C C . LEU A 1 109 ? 4.128 -4.013 -7.789 1.00 88.19 109 LEU A C 1
ATOM 929 O O . LEU A 1 109 ? 3.559 -3.751 -6.735 1.00 88.19 109 LEU A O 1
ATOM 933 N N . TYR A 1 110 ? 5.137 -3.283 -8.266 1.00 81.62 110 TYR A N 1
ATOM 934 C CA . TYR A 1 110 ? 5.648 -2.104 -7.581 1.00 81.62 110 TYR A CA 1
ATOM 935 C C . TYR A 1 110 ? 4.567 -1.030 -7.467 1.00 81.62 110 TYR A C 1
ATOM 937 O O . TYR A 1 110 ? 4.307 -0.555 -6.374 1.00 81.62 110 TYR A O 1
ATOM 945 N N . SER A 1 111 ? 3.841 -0.718 -8.544 1.00 81.62 111 SER A N 1
ATOM 946 C CA . SER A 1 111 ? 2.709 0.221 -8.536 1.00 81.62 111 SER A CA 1
ATOM 947 C C . SER A 1 111 ? 1.482 -0.286 -7.768 1.00 81.62 111 SER A C 1
ATOM 949 O O . SER A 1 111 ? 0.564 0.486 -7.494 1.00 81.62 111 SER A O 1
ATOM 951 N N . SER A 1 112 ? 1.437 -1.561 -7.379 1.00 84.00 112 SER A N 1
ATOM 952 C CA . SER A 1 112 ? 0.272 -2.129 -6.701 1.00 84.00 112 SER A CA 1
ATOM 953 C C . SER A 1 112 ? 0.031 -1.534 -5.308 1.00 84.00 112 SER A C 1
ATOM 955 O O . SER A 1 112 ? -1.093 -1.604 -4.813 1.00 84.00 112 SER A O 1
ATOM 957 N N . HIS A 1 113 ? 1.018 -0.873 -4.690 1.00 79.50 113 HIS A N 1
ATOM 958 C CA . HIS A 1 113 ? 0.823 -0.148 -3.425 1.00 79.50 113 HIS A CA 1
ATOM 959 C C . HIS A 1 113 ? -0.235 0.970 -3.537 1.00 79.50 113 HIS A C 1
ATOM 961 O O . HIS A 1 113 ? -0.929 1.286 -2.562 1.00 79.50 113 HIS A O 1
ATOM 967 N N . PHE A 1 114 ? -0.444 1.522 -4.739 1.00 84.50 114 PHE A N 1
ATOM 968 C CA . PHE A 1 114 ? -1.517 2.480 -4.996 1.00 84.50 114 PHE A CA 1
ATOM 969 C C . PHE A 1 114 ? -2.910 1.845 -4.901 1.00 84.50 114 PHE A C 1
ATOM 971 O O . PHE A 1 114 ? -3.872 2.545 -4.601 1.00 84.50 114 PHE A O 1
ATOM 978 N N . PHE A 1 115 ? -3.064 0.524 -5.045 1.00 89.94 115 PHE A N 1
ATOM 979 C CA . PHE A 1 115 ? -4.370 -0.130 -4.876 1.00 89.94 115 PHE A CA 1
ATOM 980 C C . PHE A 1 115 ? -4.950 0.029 -3.477 1.00 89.94 115 PHE A C 1
ATOM 982 O O . PHE A 1 115 ? -6.172 0.028 -3.307 1.00 89.94 115 PHE A O 1
ATOM 989 N N . LEU A 1 116 ? -4.097 0.243 -2.477 1.00 92.00 116 LEU A N 1
ATOM 990 C CA . LEU A 1 116 ? -4.560 0.521 -1.131 1.00 92.00 116 LEU A CA 1
ATOM 991 C C . LEU A 1 116 ? -5.334 1.851 -1.049 1.00 92.00 116 LEU A C 1
ATOM 993 O O . LEU A 1 116 ? -6.295 1.930 -0.284 1.00 92.00 116 LEU A O 1
ATOM 997 N N . THR A 1 117 ? -5.016 2.858 -1.877 1.00 92.75 117 THR A N 1
ATOM 998 C CA . THR A 1 117 ? -5.753 4.139 -1.878 1.00 92.75 117 THR A CA 1
ATOM 999 C C . THR A 1 117 ? -7.178 3.973 -2.397 1.00 92.75 117 THR A C 1
ATOM 1001 O O . THR A 1 117 ? -8.094 4.604 -1.873 1.00 92.75 117 THR A O 1
ATOM 1004 N N . TYR A 1 118 ? -7.410 3.058 -3.343 1.00 94.12 118 TYR A N 1
ATOM 1005 C CA . TYR A 1 118 ? -8.758 2.697 -3.789 1.00 94.12 118 TYR A CA 1
ATOM 1006 C C . TYR A 1 118 ? -9.579 2.050 -2.673 1.00 94.12 118 TYR A C 1
ATOM 1008 O O . TYR A 1 118 ? -10.755 2.376 -2.504 1.00 94.12 118 TYR A O 1
ATOM 1016 N N . VAL A 1 119 ? -8.970 1.164 -1.881 1.00 95.31 119 VAL A N 1
ATOM 1017 C CA . VAL A 1 119 ? -9.635 0.540 -0.725 1.00 95.31 119 VAL A CA 1
ATOM 1018 C C . VAL A 1 119 ? -9.982 1.600 0.323 1.00 95.31 119 VAL A C 1
ATOM 1020 O O . VAL A 1 119 ? -11.123 1.662 0.787 1.00 95.31 119 VAL A O 1
ATOM 1023 N N . GLU A 1 120 ? -9.034 2.477 0.654 1.00 95.12 120 GLU A N 1
ATOM 1024 C CA . GLU A 1 120 ? -9.239 3.589 1.586 1.00 95.12 120 GLU A CA 1
ATOM 1025 C C . GLU A 1 120 ? -10.333 4.561 1.110 1.00 95.12 120 GLU A C 1
ATOM 1027 O O . GLU A 1 120 ? -11.189 4.970 1.906 1.00 95.12 120 GLU A O 1
ATOM 1032 N N . ALA A 1 121 ? -10.357 4.887 -0.186 1.00 94.88 121 ALA A N 1
ATOM 1033 C CA . ALA A 1 121 ? -11.353 5.766 -0.786 1.00 94.88 121 ALA A CA 1
ATOM 1034 C C . ALA A 1 121 ? -12.742 5.128 -0.760 1.00 94.88 121 ALA A C 1
ATOM 1036 O O . ALA A 1 121 ? -13.704 5.774 -0.350 1.00 94.88 121 ALA A O 1
ATOM 1037 N N . MET A 1 122 ? -12.860 3.844 -1.111 1.00 95.12 122 MET A N 1
ATOM 1038 C CA . MET A 1 122 ? -14.133 3.114 -1.070 1.00 95.12 122 MET A CA 1
ATOM 1039 C C . MET A 1 122 ? -14.698 3.021 0.350 1.00 95.12 122 MET A C 1
ATOM 1041 O O . MET A 1 122 ? -15.895 3.244 0.550 1.00 95.12 122 MET A O 1
ATOM 1045 N N . ILE A 1 123 ? -13.848 2.763 1.349 1.00 94.69 123 ILE A N 1
ATOM 1046 C CA . ILE A 1 123 ? -14.252 2.774 2.762 1.00 94.69 123 ILE A CA 1
ATOM 1047 C C . ILE A 1 123 ? -14.674 4.186 3.183 1.00 94.69 123 ILE A C 1
ATOM 1049 O O . ILE A 1 123 ? -15.691 4.348 3.857 1.00 94.69 123 ILE A O 1
ATOM 1053 N N . SER A 1 124 ? -13.941 5.218 2.767 1.00 94.50 124 SER A N 1
ATOM 1054 C CA . SER A 1 124 ? -14.261 6.611 3.101 1.00 94.50 124 SER A CA 1
ATOM 1055 C C . SER A 1 124 ? -15.566 7.078 2.470 1.00 94.50 124 SER A C 1
ATOM 1057 O O . SER A 1 124 ? -16.379 7.685 3.160 1.00 94.50 124 SER A O 1
ATOM 1059 N N . ILE A 1 125 ? -15.826 6.727 1.209 1.00 93.56 125 ILE A N 1
ATOM 1060 C CA . ILE A 1 125 ? -17.100 6.966 0.520 1.00 93.56 125 ILE A CA 1
ATOM 1061 C C . ILE A 1 125 ? -18.228 6.238 1.257 1.00 93.56 125 ILE A C 1
ATOM 1063 O O . ILE A 1 125 ? -19.226 6.856 1.627 1.00 93.56 125 ILE A O 1
ATOM 1067 N N . HIS A 1 126 ? -18.061 4.942 1.537 1.00 92.75 126 HIS A N 1
ATOM 1068 C CA . HIS A 1 126 ? -19.060 4.155 2.262 1.00 92.75 126 HIS A CA 1
ATOM 1069 C C . HIS A 1 126 ? -19.400 4.773 3.628 1.00 92.75 126 HIS A C 1
ATOM 1071 O O . HIS A 1 126 ? -20.572 4.848 4.006 1.00 92.75 126 HIS A O 1
ATOM 1077 N N . ARG A 1 127 ? -18.386 5.266 4.350 1.00 91.00 127 ARG A N 1
ATOM 1078 C CA . ARG A 1 127 ? -18.554 5.932 5.646 1.00 91.00 127 ARG A CA 1
ATOM 1079 C C . ARG A 1 127 ? -19.065 7.370 5.537 1.00 91.00 127 ARG A C 1
ATOM 1081 O O . ARG A 1 127 ? -19.726 7.844 6.450 1.00 91.00 127 ARG A O 1
ATOM 1088 N N . PHE A 1 128 ? -18.815 8.074 4.445 1.00 91.44 128 PHE A N 1
ATOM 1089 C CA . PHE A 1 128 ? -19.365 9.411 4.250 1.00 91.44 128 PHE A CA 1
ATOM 1090 C C . PHE A 1 128 ? -20.878 9.352 3.994 1.00 91.44 128 PHE A C 1
ATOM 1092 O O . PHE A 1 128 ? -21.647 10.102 4.590 1.00 91.44 128 PHE A O 1
ATOM 1099 N N . PHE A 1 129 ? -21.330 8.387 3.189 1.00 89.19 129 PHE A N 1
ATOM 1100 C CA . PHE A 1 129 ? -22.747 8.182 2.860 1.00 89.19 129 PHE A CA 1
ATOM 1101 C C . PHE A 1 129 ? -23.512 7.313 3.889 1.00 89.19 129 PHE A C 1
ATOM 1103 O O . PHE A 1 129 ? -24.529 6.702 3.553 1.00 89.19 129 PHE A O 1
ATOM 1110 N N . LEU A 1 130 ? -23.033 7.241 5.143 1.00 70.31 130 LEU A N 1
ATOM 1111 C CA . LEU A 1 130 ? -23.532 6.368 6.222 1.00 70.31 130 LEU A CA 1
ATOM 1112 C C . LEU A 1 130 ? -25.072 6.270 6.293 1.00 70.31 130 LEU A C 1
ATOM 1114 O O . LEU A 1 130 ? -25.746 7.237 6.646 1.00 70.31 130 LEU A O 1
ATOM 1118 N N . LYS A 1 131 ? -25.559 5.037 6.054 1.00 61.84 131 LYS A N 1
ATOM 1119 C CA . LYS A 1 131 ? -26.909 4.428 6.211 1.00 61.84 131 LYS A CA 1
ATOM 1120 C C . LYS A 1 131 ? -27.534 3.885 4.926 1.00 61.84 131 LYS A C 1
ATOM 1122 O O . LYS A 1 131 ? -28.336 2.962 5.023 1.00 61.84 131 LYS A O 1
ATOM 1127 N N . THR A 1 132 ? -27.172 4.385 3.749 1.00 71.88 132 THR A N 1
ATOM 1128 C CA . THR A 1 132 ? -27.920 4.048 2.519 1.00 71.88 132 THR A CA 1
ATOM 1129 C C . THR A 1 132 ? -27.276 2.938 1.690 1.00 71.88 132 THR A C 1
ATOM 1131 O O . THR A 1 132 ? -27.973 2.204 0.994 1.00 71.88 132 THR A O 1
ATOM 1134 N N . VAL A 1 133 ? -25.951 2.788 1.761 1.00 81.19 133 VAL A N 1
ATOM 1135 C CA . VAL A 1 133 ? -25.199 1.884 0.878 1.00 81.19 133 VAL A CA 1
ATOM 1136 C C . VAL A 1 133 ? -24.792 0.616 1.625 1.00 81.19 133 VAL A C 1
ATOM 1138 O O . VAL A 1 133 ? -24.111 0.676 2.645 1.00 81.19 133 VAL A O 1
ATOM 1141 N N . HIS A 1 134 ? -25.182 -0.551 1.111 1.00 90.38 134 HIS A N 1
ATOM 1142 C CA . HIS A 1 134 ? -24.799 -1.844 1.682 1.00 90.38 134 HIS A CA 1
ATOM 1143 C C . HIS A 1 134 ? -23.298 -2.113 1.486 1.00 90.38 134 HIS A C 1
ATOM 1145 O O . H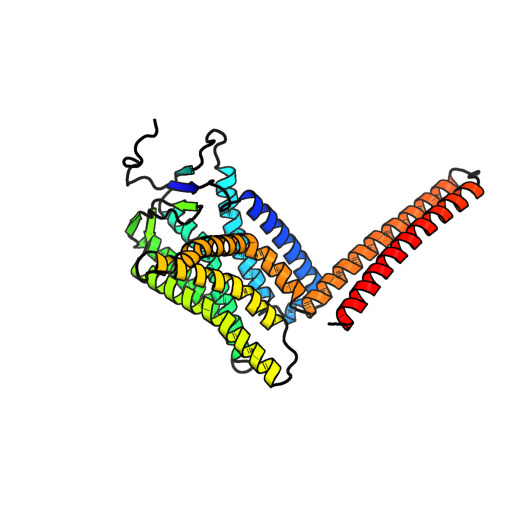IS A 1 134 ? -22.760 -1.877 0.408 1.00 90.38 134 HIS A O 1
ATOM 1151 N N . VAL A 1 135 ? -22.646 -2.739 2.472 1.00 90.81 135 VAL A N 1
ATOM 1152 C CA . VAL A 1 135 ? -21.224 -3.154 2.418 1.00 90.81 135 VAL A CA 1
ATOM 1153 C C . VAL A 1 135 ? -20.874 -3.967 1.151 1.00 90.81 135 VAL A C 1
ATOM 1155 O O . VAL A 1 135 ? -19.747 -3.927 0.671 1.00 90.81 135 VAL A O 1
ATOM 1158 N N . ARG A 1 136 ? -21.847 -4.661 0.541 1.00 93.31 136 ARG A N 1
ATOM 1159 C CA . ARG A 1 136 ? -21.658 -5.414 -0.710 1.00 93.31 136 ARG A CA 1
ATOM 1160 C C . ARG A 1 136 ? -21.204 -4.516 -1.862 1.00 93.31 136 ARG A C 1
ATOM 1162 O O . ARG A 1 136 ? -20.361 -4.940 -2.639 1.00 93.31 136 ARG A O 1
ATOM 1169 N N . PHE A 1 137 ? -21.710 -3.285 -1.945 1.00 91.38 137 PHE A N 1
ATOM 1170 C CA . PHE A 1 137 ? -21.312 -2.339 -2.990 1.00 91.38 137 PHE A CA 1
ATOM 1171 C C . PHE A 1 137 ? -19.845 -1.931 -2.868 1.00 91.38 137 PHE A C 1
ATOM 1173 O O . PHE A 1 137 ? -19.169 -1.821 -3.883 1.00 91.38 137 PHE A O 1
ATOM 1180 N N . MET A 1 138 ? -19.338 -1.781 -1.641 1.00 93.62 138 MET A N 1
ATOM 1181 C CA . MET A 1 138 ? -17.920 -1.508 -1.397 1.00 93.62 138 MET A CA 1
ATOM 1182 C C . MET A 1 138 ? -17.047 -2.652 -1.933 1.00 93.62 138 MET A C 1
ATOM 1184 O O . MET A 1 138 ? -16.106 -2.406 -2.679 1.00 93.62 138 MET A O 1
ATOM 1188 N N . TYR A 1 139 ? -17.398 -3.907 -1.631 1.00 95.06 139 TYR A N 1
ATOM 1189 C CA . TYR A 1 139 ? -16.667 -5.074 -2.139 1.00 95.06 139 TYR A CA 1
ATOM 1190 C C . TYR A 1 139 ? -16.757 -5.236 -3.659 1.00 95.06 139 TYR A C 1
ATOM 1192 O O . TYR A 1 139 ? -15.761 -5.582 -4.286 1.00 95.06 139 TYR A O 1
ATOM 1200 N N . ILE A 1 140 ? -17.922 -4.964 -4.256 1.00 95.06 140 ILE A N 1
ATOM 1201 C CA . ILE A 1 140 ? -18.089 -4.966 -5.716 1.00 95.06 140 ILE A CA 1
ATOM 1202 C C . ILE A 1 140 ? -17.201 -3.889 -6.348 1.00 95.06 140 ILE A C 1
ATOM 1204 O O . ILE A 1 140 ? -16.492 -4.183 -7.303 1.00 95.06 140 ILE A O 1
ATOM 1208 N N . GLY A 1 141 ? -17.195 -2.670 -5.798 1.00 93.69 141 GLY A N 1
ATOM 1209 C CA . GLY A 1 141 ? -16.357 -1.572 -6.281 1.00 93.69 141 GLY A CA 1
ATOM 1210 C C . GLY A 1 141 ? -14.868 -1.910 -6.227 1.00 93.69 141 GLY A C 1
ATOM 1211 O O . GLY A 1 141 ? -14.177 -1.769 -7.231 1.00 93.69 141 GLY A O 1
ATOM 1212 N N . ILE A 1 142 ? -14.399 -2.446 -5.094 1.00 94.38 142 ILE A N 1
ATOM 1213 C CA . ILE A 1 142 ? -13.023 -2.941 -4.954 1.00 94.38 142 ILE A CA 1
ATOM 1214 C C . ILE A 1 142 ? -12.745 -4.021 -6.012 1.00 94.38 142 ILE A C 1
ATOM 1216 O O . ILE A 1 142 ? -11.784 -3.903 -6.765 1.00 94.38 142 ILE A O 1
ATOM 1220 N N . GLY A 1 143 ? -13.611 -5.030 -6.140 1.00 95.69 143 GLY A N 1
ATOM 1221 C CA . GLY A 1 143 ? -13.447 -6.104 -7.123 1.00 95.69 143 GLY A CA 1
ATOM 1222 C C . GLY A 1 143 ? -13.363 -5.610 -8.572 1.00 95.69 143 GLY A C 1
ATOM 1223 O O . GLY A 1 143 ? -12.541 -6.112 -9.334 1.00 95.69 143 GLY A O 1
ATOM 1224 N N . ILE A 1 144 ? -14.159 -4.601 -8.943 1.00 95.56 144 ILE A N 1
ATOM 1225 C CA . ILE A 1 144 ? -14.107 -3.974 -10.273 1.00 95.56 144 ILE A CA 1
ATOM 1226 C C . ILE A 1 144 ? -12.751 -3.308 -10.504 1.00 95.56 144 ILE A C 1
ATOM 1228 O O . ILE A 1 144 ? -12.154 -3.531 -11.553 1.00 95.56 144 ILE A O 1
ATOM 1232 N N . VAL A 1 145 ? -12.241 -2.535 -9.539 1.00 93.62 145 VAL A N 1
ATOM 1233 C CA . VAL A 1 145 ? -10.921 -1.892 -9.658 1.00 93.62 145 VAL A CA 1
ATOM 1234 C C . VAL A 1 145 ? -9.835 -2.946 -9.872 1.00 93.62 145 VAL A C 1
ATOM 1236 O O . VAL A 1 145 ? -9.082 -2.852 -10.835 1.00 93.62 145 VAL A O 1
ATOM 1239 N N . PHE A 1 146 ? -9.805 -4.004 -9.056 1.00 93.00 146 PHE A N 1
ATOM 1240 C CA . PHE A 1 146 ? -8.834 -5.093 -9.220 1.00 93.00 146 PHE A CA 1
ATOM 1241 C C . PHE A 1 146 ? -8.950 -5.795 -10.578 1.00 93.00 146 PHE A C 1
ATOM 1243 O O . PHE A 1 146 ? -7.936 -6.078 -11.216 1.00 93.00 146 PHE A O 1
ATOM 1250 N N . ALA A 1 147 ? -10.173 -6.054 -11.047 1.00 95.50 147 ALA A N 1
ATOM 1251 C CA . ALA A 1 147 ? -10.400 -6.675 -12.347 1.00 95.50 147 ALA A CA 1
ATOM 1252 C C . ALA A 1 147 ? -9.922 -5.783 -13.503 1.00 95.50 147 ALA A C 1
ATOM 1254 O O . ALA A 1 147 ? -9.300 -6.286 -14.440 1.00 95.50 147 ALA A O 1
ATOM 1255 N N . LEU A 1 148 ? -10.168 -4.471 -13.435 1.00 94.00 148 LEU A N 1
ATOM 1256 C CA . LEU A 1 148 ? -9.696 -3.509 -14.433 1.00 94.00 148 LEU A CA 1
ATOM 1257 C C . LEU A 1 148 ? -8.168 -3.439 -14.464 1.00 94.00 148 LEU A C 1
ATOM 1259 O O . LEU A 1 148 ? -7.584 -3.434 -15.541 1.00 94.00 148 LEU A O 1
ATOM 1263 N N . GLN A 1 149 ? -7.525 -3.473 -13.301 1.00 93.19 149 GLN A N 1
ATOM 1264 C CA . GLN A 1 149 ? -6.069 -3.412 -13.175 1.00 93.19 149 GLN A CA 1
ATOM 1265 C C . GLN A 1 149 ? -5.377 -4.670 -13.686 1.00 93.19 149 GLN A C 1
ATOM 1267 O O . GLN A 1 149 ? -4.403 -4.596 -14.434 1.00 93.19 149 GLN A O 1
ATOM 1272 N N . ALA A 1 150 ? -5.923 -5.840 -13.354 1.00 94.06 150 ALA A N 1
ATOM 1273 C CA . ALA A 1 150 ? -5.465 -7.100 -13.924 1.00 94.06 150 ALA A CA 1
ATOM 1274 C C . ALA A 1 150 ? -5.678 -7.134 -15.448 1.00 94.06 150 ALA A C 1
ATOM 1276 O O . ALA A 1 150 ? -4.803 -7.582 -16.187 1.00 94.06 150 ALA A O 1
ATOM 1277 N N . SER A 1 151 ? -6.814 -6.618 -15.930 1.00 95.50 151 SER A N 1
ATOM 1278 C CA . SER A 1 151 ? -7.095 -6.521 -17.368 1.00 95.50 151 SER A CA 1
ATOM 1279 C C . SER A 1 151 ? -6.120 -5.579 -18.071 1.00 95.50 151 SER A C 1
ATOM 1281 O O . SER A 1 151 ? -5.658 -5.903 -19.162 1.00 95.50 151 SER A O 1
ATOM 1283 N N . LEU A 1 152 ? -5.766 -4.454 -17.442 1.00 94.38 152 LEU A N 1
ATOM 1284 C CA . LEU A 1 152 ? -4.770 -3.518 -17.952 1.00 94.38 152 LEU A CA 1
ATOM 1285 C C . LEU A 1 152 ? -3.391 -4.177 -18.041 1.00 94.38 152 LEU A C 1
ATOM 1287 O O . LEU A 1 152 ? -2.756 -4.077 -19.083 1.00 94.38 152 LEU A O 1
ATOM 1291 N N . LEU A 1 153 ? -2.959 -4.920 -17.017 1.00 94.88 153 LEU A N 1
ATOM 1292 C CA . LEU A 1 153 ? -1.705 -5.680 -17.062 1.00 94.88 153 LEU A CA 1
ATOM 1293 C C . LEU A 1 153 ? -1.689 -6.691 -18.218 1.00 94.88 153 LEU A C 1
ATOM 1295 O O . LEU A 1 153 ? -0.732 -6.737 -18.992 1.00 94.88 153 LEU A O 1
ATOM 1299 N N . VAL A 1 154 ? -2.750 -7.492 -18.354 1.00 96.44 154 VAL A N 1
ATOM 1300 C CA . VAL A 1 154 ? -2.865 -8.488 -19.432 1.00 96.44 154 VAL A CA 1
ATOM 1301 C C . VAL A 1 154 ? -2.868 -7.809 -20.802 1.00 96.44 154 VAL A C 1
ATOM 1303 O O . VAL A 1 154 ? -2.191 -8.280 -21.717 1.00 96.44 154 VAL A O 1
ATOM 1306 N N . ALA A 1 155 ? -3.585 -6.692 -20.945 1.00 96.06 155 ALA A N 1
ATOM 1307 C CA . ALA A 1 155 ? -3.619 -5.912 -22.174 1.00 96.06 155 ALA A CA 1
ATOM 1308 C C . ALA A 1 155 ? -2.245 -5.314 -22.501 1.00 96.06 155 ALA A C 1
ATOM 1310 O O . ALA A 1 155 ? -1.816 -5.410 -23.648 1.00 96.06 155 ALA A O 1
ATOM 1311 N N . SER A 1 156 ? -1.528 -4.777 -21.511 1.00 94.81 156 SER A N 1
ATOM 1312 C CA . SER A 1 156 ? -0.167 -4.269 -21.683 1.00 94.81 156 SER A CA 1
ATOM 1313 C C . SER A 1 156 ? 0.773 -5.368 -22.158 1.00 94.81 156 SER A C 1
ATOM 1315 O O . SER A 1 156 ? 1.454 -5.183 -23.154 1.00 94.81 156 SER A O 1
ATOM 1317 N N . ILE A 1 157 ? 0.752 -6.555 -21.547 1.00 94.38 157 ILE A N 1
ATOM 1318 C CA . ILE A 1 157 ? 1.597 -7.679 -21.989 1.00 94.38 157 ILE A CA 1
ATOM 1319 C C . ILE A 1 157 ? 1.224 -8.161 -23.403 1.00 94.38 157 ILE A C 1
ATOM 1321 O O . ILE A 1 157 ? 2.099 -8.576 -24.158 1.00 94.38 157 ILE A O 1
ATOM 1325 N N . SER A 1 158 ? -0.062 -8.133 -23.762 1.00 95.75 158 SER A N 1
ATOM 1326 C CA . SER A 1 158 ? -0.552 -8.698 -25.030 1.00 95.75 158 SER A CA 1
ATOM 1327 C C . SER A 1 158 ? -0.447 -7.737 -26.217 1.00 95.75 158 SER A C 1
ATOM 1329 O O . SER A 1 158 ? -0.245 -8.179 -27.346 1.00 95.75 158 SER A O 1
ATOM 1331 N N . PHE A 1 159 ? -0.631 -6.438 -25.975 1.00 95.38 159 PHE A N 1
ATOM 1332 C CA . PHE A 1 159 ? -0.794 -5.414 -27.014 1.00 95.38 159 PHE A CA 1
ATOM 1333 C C . PHE A 1 159 ? 0.102 -4.189 -26.815 1.00 95.38 159 PHE A C 1
ATOM 1335 O O . PHE A 1 159 ? 0.135 -3.324 -27.689 1.00 95.38 159 PHE A O 1
ATOM 1342 N N . GLY A 1 160 ? 0.782 -4.077 -25.674 1.00 91.25 160 GLY A N 1
ATOM 1343 C CA . GLY A 1 160 ? 1.662 -2.956 -25.379 1.00 91.25 160 GLY A CA 1
ATOM 1344 C C . GLY A 1 160 ? 2.886 -2.946 -26.284 1.00 91.25 160 GLY A C 1
ATOM 1345 O O . GLY A 1 160 ? 3.421 -3.989 -26.665 1.00 91.25 160 GLY A O 1
ATOM 1346 N N . SER A 1 161 ? 3.348 -1.747 -26.617 1.00 91.56 161 SER A N 1
ATOM 1347 C CA . SER A 1 161 ? 4.650 -1.563 -27.247 1.00 91.56 161 SER A CA 1
ATOM 1348 C C . SER A 1 161 ? 5.747 -1.629 -26.192 1.00 91.56 161 SER A C 1
ATOM 1350 O O . SER A 1 161 ? 5.561 -1.174 -25.063 1.00 91.56 161 SER A O 1
ATOM 1352 N N . THR A 1 162 ? 6.899 -2.184 -26.566 1.00 89.81 162 THR A N 1
ATOM 1353 C CA . THR A 1 162 ? 8.106 -2.080 -25.746 1.00 89.81 162 THR A CA 1
ATOM 1354 C C . THR A 1 162 ? 8.565 -0.629 -25.749 1.00 89.81 162 THR A C 1
ATOM 1356 O O . THR A 1 162 ? 9.012 -0.121 -26.777 1.00 89.81 162 THR A O 1
ATOM 1359 N N . GLU A 1 163 ? 8.457 0.031 -24.604 1.00 84.38 163 GLU A N 1
ATOM 1360 C CA . GLU A 1 163 ? 8.961 1.385 -24.402 1.00 84.38 163 GLU A CA 1
ATOM 1361 C C . GLU A 1 163 ? 10.237 1.326 -23.561 1.00 84.38 163 GLU A C 1
ATOM 1363 O O . GLU A 1 163 ? 10.327 0.548 -22.605 1.00 84.38 163 GLU A O 1
ATOM 1368 N N . ALA A 1 164 ? 11.237 2.120 -23.948 1.00 81.81 164 ALA A N 1
ATOM 1369 C CA . ALA A 1 164 ? 12.432 2.317 -23.141 1.00 81.81 164 ALA A CA 1
ATOM 1370 C C . ALA A 1 164 ? 12.084 3.243 -21.971 1.00 81.81 164 ALA A C 1
ATOM 1372 O O . ALA A 1 164 ? 11.568 4.342 -22.172 1.00 81.81 164 ALA A O 1
ATOM 1373 N N . LEU A 1 165 ? 12.347 2.780 -20.755 1.00 78.19 165 LEU A N 1
ATOM 1374 C CA . LEU A 1 165 ? 12.089 3.509 -19.520 1.00 78.19 165 LEU A CA 1
ATOM 1375 C C . LEU A 1 165 ? 13.414 4.108 -19.034 1.00 78.19 165 LEU A C 1
ATOM 1377 O O . LEU A 1 165 ? 14.090 3.543 -18.180 1.00 78.19 165 LEU A O 1
ATOM 1381 N N . ASP A 1 166 ? 13.784 5.267 -19.579 1.00 64.06 166 ASP A N 1
ATOM 1382 C CA . ASP A 1 166 ? 14.974 6.032 -19.159 1.00 64.06 166 ASP A CA 1
ATOM 1383 C C . ASP A 1 166 ? 14.695 6.823 -17.866 1.00 64.06 166 ASP A C 1
ATOM 1385 O O . ASP A 1 166 ? 14.881 8.038 -17.774 1.00 64.06 166 ASP A O 1
ATOM 1389 N N . HIS A 1 167 ? 14.142 6.156 -16.856 1.00 59.84 167 HIS A N 1
ATOM 1390 C CA . HIS A 1 167 ? 13.678 6.803 -15.634 1.00 59.84 167 HIS A CA 1
ATOM 1391 C C . HIS A 1 167 ? 14.619 6.483 -14.473 1.00 59.84 167 HIS A C 1
ATOM 1393 O O . HIS A 1 167 ? 14.518 5.442 -13.831 1.00 59.84 167 HIS A O 1
ATOM 1399 N N . HIS A 1 168 ? 15.517 7.427 -14.179 1.00 57.62 168 HIS A N 1
ATOM 1400 C CA . HIS A 1 168 ? 16.423 7.410 -13.020 1.00 57.62 168 HIS A CA 1
ATOM 1401 C C . HIS A 1 168 ? 15.743 7.799 -11.693 1.00 57.62 168 HIS A C 1
ATOM 1403 O O . HIS A 1 168 ? 16.415 8.095 -10.711 1.00 57.62 168 HIS A O 1
ATOM 1409 N N . TRP A 1 169 ? 14.411 7.883 -11.659 1.00 58.38 169 TRP A N 1
ATOM 1410 C CA . TRP A 1 169 ? 13.683 8.458 -10.521 1.00 58.38 169 TRP A CA 1
ATOM 1411 C C . TRP A 1 169 ? 13.331 7.436 -9.444 1.00 58.38 169 TRP A C 1
ATOM 1413 O O . TRP A 1 169 ? 12.970 7.825 -8.337 1.00 58.38 169 TRP A O 1
ATOM 1423 N N . SER A 1 170 ? 13.425 6.145 -9.760 1.00 68.00 170 SER A N 1
ATOM 1424 C CA . SER A 1 170 ? 13.276 5.071 -8.791 1.00 68.00 170 SER A CA 1
ATOM 1425 C C . SER A 1 170 ? 14.619 4.394 -8.564 1.00 68.00 170 SER A C 1
ATOM 1427 O O . SER A 1 170 ? 15.414 4.186 -9.479 1.00 68.00 170 SER A O 1
ATOM 1429 N N . SER A 1 171 ? 14.857 4.011 -7.317 1.00 72.94 171 SER A N 1
ATOM 1430 C CA . SER A 1 171 ? 16.025 3.223 -6.931 1.00 72.94 171 SER A CA 1
ATOM 1431 C C . SER A 1 171 ? 16.063 1.835 -7.569 1.00 72.94 171 SER A C 1
ATOM 1433 O O . SER A 1 171 ? 17.123 1.221 -7.663 1.00 72.94 171 SER A O 1
ATOM 1435 N N . VAL A 1 172 ? 14.909 1.356 -8.028 1.00 79.75 172 VAL A N 1
ATOM 1436 C CA . VAL A 1 172 ? 14.757 0.162 -8.849 1.00 79.75 172 VAL A CA 1
ATOM 1437 C C . VAL A 1 172 ? 13.968 0.554 -10.087 1.00 79.75 172 VAL A C 1
ATOM 1439 O O . VAL A 1 172 ? 12.793 0.912 -9.989 1.00 79.75 172 VAL A O 1
ATOM 1442 N N . SER A 1 173 ? 14.591 0.483 -11.254 1.00 86.19 173 SER A N 1
ATOM 1443 C CA . SER A 1 173 ? 13.944 0.735 -12.541 1.00 86.19 173 SER A CA 1
ATOM 1444 C C . SER A 1 173 ? 14.229 -0.413 -13.502 1.00 86.19 173 SER A C 1
ATOM 1446 O O . SER A 1 173 ? 15.098 -1.250 -13.262 1.00 86.19 173 SER A O 1
ATOM 1448 N N . CYS A 1 174 ? 13.461 -0.506 -14.581 1.00 88.25 174 CYS A N 1
ATOM 1449 C CA . CYS A 1 174 ? 13.766 -1.438 -15.657 1.00 88.25 174 CYS A CA 1
ATOM 1450 C C . CYS A 1 174 ? 13.985 -0.667 -16.949 1.00 88.25 174 CYS A C 1
ATOM 1452 O O . CYS A 1 174 ? 13.270 0.293 -17.197 1.00 88.25 174 CYS A O 1
ATOM 1454 N N . THR A 1 175 ? 14.919 -1.119 -17.787 1.00 89.38 175 THR A N 1
ATOM 1455 C CA . THR A 1 175 ? 15.232 -0.469 -19.067 1.00 89.38 175 THR A CA 1
ATOM 1456 C C . THR A 1 175 ? 14.082 -0.513 -20.067 1.00 89.38 175 THR A C 1
ATOM 1458 O O . THR A 1 175 ? 13.991 0.348 -20.937 1.00 89.38 175 THR A O 1
ATOM 1461 N N . SER A 1 176 ? 13.205 -1.520 -19.992 1.00 90.06 176 SER A N 1
ATOM 1462 C CA . SER A 1 176 ? 12.081 -1.660 -20.922 1.00 90.06 176 SER A CA 1
ATOM 1463 C C . SER A 1 176 ? 10.887 -2.401 -20.330 1.00 90.06 176 SER A C 1
ATOM 1465 O O . SER A 1 176 ? 11.032 -3.395 -19.614 1.00 90.06 176 SER A O 1
ATOM 1467 N N . ALA A 1 177 ? 9.685 -1.951 -20.684 1.00 91.75 177 ALA A N 1
ATOM 1468 C CA . ALA A 1 177 ? 8.431 -2.598 -20.311 1.00 91.75 177 ALA A CA 1
ATOM 1469 C C . ALA A 1 177 ? 7.399 -2.495 -21.436 1.00 91.75 177 ALA A C 1
ATOM 1471 O O . ALA A 1 177 ? 7.508 -1.645 -22.320 1.00 91.75 177 ALA A O 1
ATOM 1472 N N . TYR A 1 178 ? 6.392 -3.368 -21.396 1.00 92.75 178 TYR A N 1
ATOM 1473 C CA . TYR A 1 178 ? 5.228 -3.240 -22.257 1.00 92.75 178 TYR A CA 1
ATOM 1474 C C . TYR A 1 178 ? 4.262 -2.230 -21.652 1.00 92.75 178 TYR A C 1
ATOM 1476 O O . TYR A 1 178 ? 3.747 -2.444 -20.552 1.00 92.75 178 TYR A O 1
ATOM 1484 N N . LEU A 1 179 ? 4.007 -1.144 -22.376 1.00 89.38 179 LEU A N 1
ATOM 1485 C CA . LEU A 1 179 ? 3.114 -0.082 -21.933 1.00 89.38 179 LEU A CA 1
ATOM 1486 C C . LEU A 1 179 ? 2.025 0.178 -22.972 1.00 89.38 179 LEU A C 1
ATOM 1488 O O . LEU A 1 179 ? 2.230 0.079 -24.182 1.00 89.38 179 LEU A O 1
ATOM 1492 N N . LEU A 1 180 ? 0.840 0.509 -22.466 1.00 92.00 180 LEU A N 1
ATOM 1493 C CA . LEU A 1 180 ? -0.255 1.073 -23.240 1.00 92.00 180 LEU A CA 1
ATOM 1494 C C . LEU A 1 180 ? -0.422 2.517 -22.777 1.00 92.00 180 LEU A C 1
ATOM 1496 O O . LEU A 1 180 ? -1.191 2.788 -21.857 1.00 92.00 180 LEU A O 1
ATOM 1500 N N . THR A 1 181 ? 0.309 3.439 -23.410 1.00 87.88 181 THR A N 1
ATOM 1501 C CA . THR A 1 181 ? 0.486 4.827 -22.950 1.00 87.88 181 THR A CA 1
ATOM 1502 C C . THR A 1 181 ? -0.838 5.501 -22.573 1.00 87.88 181 THR A C 1
ATOM 1504 O O . THR A 1 181 ? -0.965 6.058 -21.488 1.00 87.88 181 THR A O 1
ATOM 1507 N N . GLY A 1 182 ? -1.859 5.405 -23.436 1.00 89.44 182 GLY A N 1
ATOM 1508 C CA . GLY A 1 182 ? -3.180 5.998 -23.193 1.00 89.44 182 GLY A CA 1
ATOM 1509 C C . GLY A 1 182 ? -3.859 5.456 -21.925 1.00 89.44 182 GLY A C 1
ATOM 1510 O O . GLY A 1 182 ? -4.110 6.230 -21.001 1.00 89.44 182 GLY A O 1
ATOM 1511 N N . PRO A 1 183 ? -4.146 4.143 -21.847 1.00 91.62 183 PRO A N 1
ATOM 1512 C CA . PRO A 1 183 ? -4.669 3.511 -20.636 1.00 91.62 183 PRO A CA 1
ATOM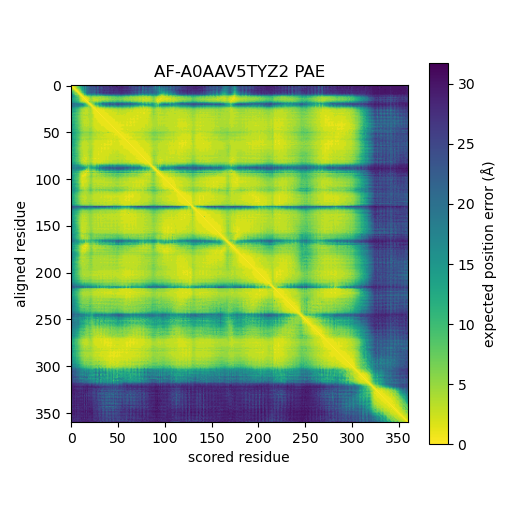 1513 C C . PRO A 1 183 ? -3.841 3.768 -19.368 1.00 91.62 183 PRO A C 1
ATOM 1515 O O . PRO A 1 183 ? -4.427 4.033 -18.323 1.00 91.62 183 PRO A O 1
ATOM 1518 N N . THR A 1 184 ? -2.508 3.759 -19.453 1.00 87.00 184 THR A N 1
ATOM 1519 C CA . THR A 1 184 ? -1.624 4.060 -18.315 1.00 87.00 184 THR A CA 1
ATOM 1520 C C . THR A 1 184 ? -1.784 5.503 -17.825 1.00 87.00 184 THR A C 1
ATOM 1522 O O . THR A 1 184 ? -1.865 5.731 -16.623 1.00 87.00 184 THR A O 1
ATOM 1525 N N . ILE A 1 185 ? -1.903 6.487 -18.724 1.00 86.31 185 ILE A N 1
ATOM 1526 C CA . ILE A 1 185 ? -2.169 7.885 -18.338 1.00 86.31 185 ILE A CA 1
ATOM 1527 C C . ILE A 1 185 ? -3.518 8.005 -17.620 1.00 86.31 185 ILE A C 1
ATOM 1529 O O . ILE A 1 185 ? -3.614 8.674 -16.591 1.00 86.31 185 ILE A O 1
ATOM 1533 N N . VAL A 1 186 ? -4.563 7.352 -18.142 1.00 88.75 186 VAL A N 1
ATOM 1534 C CA . VAL A 1 186 ? -5.888 7.346 -17.501 1.00 88.75 186 VAL A CA 1
ATOM 1535 C C . VAL A 1 186 ? -5.802 6.738 -16.103 1.00 88.75 186 VAL A C 1
ATOM 1537 O O . VAL A 1 186 ? -6.358 7.301 -15.162 1.00 88.75 186 VAL A O 1
ATOM 1540 N N . ASP A 1 187 ? -5.076 5.633 -15.953 1.00 89.50 187 ASP A N 1
ATOM 1541 C CA . ASP A 1 187 ? -4.878 4.974 -14.666 1.00 89.50 187 ASP A CA 1
ATOM 1542 C C . ASP A 1 187 ? -4.162 5.868 -13.640 1.00 89.50 187 ASP A C 1
ATOM 1544 O O . ASP A 1 187 ? -4.621 6.012 -12.504 1.00 89.50 187 ASP A O 1
ATOM 1548 N N . ILE A 1 188 ? -3.093 6.557 -14.051 1.00 85.81 188 ILE A N 1
ATOM 1549 C CA . ILE A 1 188 ? -2.373 7.517 -13.200 1.00 85.81 188 ILE A CA 1
ATOM 1550 C C . ILE A 1 188 ? -3.305 8.649 -12.745 1.00 85.81 188 ILE A C 1
ATOM 1552 O O . ILE A 1 188 ? -3.310 9.009 -11.564 1.00 85.81 188 ILE A O 1
ATOM 1556 N N . LEU A 1 189 ? -4.126 9.197 -13.649 1.00 88.94 189 LEU A N 1
ATOM 1557 C CA . LEU A 1 189 ? -5.081 10.264 -13.323 1.00 88.94 189 LEU A CA 1
ATOM 1558 C C . LEU A 1 189 ? -6.157 9.792 -12.338 1.00 88.94 189 LEU A C 1
ATOM 1560 O O . LEU A 1 189 ? -6.454 10.490 -11.365 1.00 88.94 189 LEU A O 1
ATOM 1564 N N . VAL A 1 190 ? -6.730 8.608 -12.565 1.00 90.88 190 VAL A N 1
ATOM 1565 C CA . VAL A 1 190 ? -7.748 8.024 -11.678 1.00 90.88 190 VAL A CA 1
ATOM 1566 C C . VAL A 1 190 ? -7.154 7.718 -10.304 1.00 90.88 190 VAL A C 1
ATOM 1568 O O . VAL A 1 190 ? -7.770 8.040 -9.284 1.00 90.88 190 VAL A O 1
ATOM 1571 N N . THR A 1 191 ? -5.944 7.166 -10.259 1.00 90.19 191 THR A N 1
ATOM 1572 C CA . THR A 1 191 ? -5.215 6.895 -9.015 1.00 90.19 191 THR A CA 1
ATOM 1573 C C . THR A 1 191 ? -4.939 8.187 -8.248 1.00 90.19 191 THR A C 1
ATOM 1575 O O . THR A 1 191 ? -5.243 8.272 -7.059 1.00 90.19 191 THR A O 1
ATOM 1578 N N . SER A 1 192 ? -4.456 9.227 -8.931 1.00 88.19 192 SER A N 1
ATOM 1579 C CA . SER A 1 192 ? -4.190 10.545 -8.335 1.00 88.19 192 SER A CA 1
ATOM 1580 C C . SER A 1 192 ? -5.452 11.159 -7.724 1.00 88.19 192 SER A C 1
ATOM 1582 O O . SER A 1 192 ? -5.443 11.608 -6.576 1.00 88.19 192 SER A O 1
ATOM 1584 N N . LEU A 1 193 ? -6.570 11.120 -8.457 1.00 90.69 193 LEU A N 1
ATOM 1585 C CA . LEU A 1 193 ? -7.855 11.610 -7.961 1.00 90.69 193 LEU A CA 1
ATOM 1586 C C . LEU A 1 193 ? -8.323 10.813 -6.735 1.00 90.69 193 LEU A C 1
ATOM 1588 O O . LEU A 1 193 ? -8.778 11.394 -5.751 1.00 90.69 193 LEU A O 1
ATOM 1592 N N . THR A 1 194 ? -8.182 9.490 -6.774 1.00 91.81 194 THR A N 1
ATOM 1593 C CA . THR A 1 194 ? -8.596 8.590 -5.690 1.00 91.81 194 THR A CA 1
ATOM 1594 C C . THR A 1 194 ? -7.806 8.843 -4.406 1.00 91.81 194 THR A C 1
ATOM 1596 O O . THR A 1 194 ? -8.398 8.929 -3.329 1.00 91.81 194 THR A O 1
ATOM 1599 N N . THR A 1 195 ? -6.494 9.056 -4.520 1.00 91.31 195 THR A N 1
ATOM 1600 C CA . THR A 1 195 ? -5.616 9.409 -3.395 1.00 91.31 195 THR A CA 1
ATOM 1601 C C . THR A 1 195 ? -6.048 10.708 -2.706 1.00 91.31 195 THR A C 1
ATOM 1603 O O . THR A 1 195 ? -5.966 10.806 -1.485 1.00 91.31 195 THR A O 1
ATOM 1606 N N . ALA A 1 196 ? -6.580 11.684 -3.449 1.00 91.69 196 ALA A N 1
ATOM 1607 C CA . ALA A 1 196 ? -7.080 12.938 -2.880 1.00 91.69 196 ALA A CA 1
ATOM 1608 C C . ALA A 1 196 ? -8.455 12.806 -2.192 1.00 91.69 196 ALA A C 1
ATOM 1610 O O . ALA A 1 196 ? -8.762 13.561 -1.269 1.00 91.69 196 ALA A O 1
ATOM 1611 N N . ILE A 1 197 ? -9.296 11.849 -2.604 1.00 93.25 197 ILE A N 1
ATOM 1612 C CA . ILE A 1 197 ? -10.664 11.697 -2.075 1.00 93.25 197 ILE A CA 1
ATOM 1613 C C . ILE A 1 197 ? -10.658 11.308 -0.591 1.00 93.25 197 ILE A C 1
ATOM 1615 O O . ILE A 1 197 ? -11.387 11.904 0.205 1.00 93.25 197 ILE A O 1
ATOM 1619 N N . THR A 1 198 ? -9.851 10.321 -0.200 1.00 94.00 198 THR A N 1
ATOM 1620 C CA . THR A 1 198 ? -9.813 9.793 1.176 1.00 94.00 198 THR A CA 1
ATOM 1621 C C . THR A 1 198 ? -9.520 10.856 2.245 1.00 94.00 198 THR A C 1
ATOM 1623 O O . THR A 1 198 ? -10.322 10.963 3.185 1.00 94.00 198 THR A O 1
ATOM 1626 N N . PRO A 1 199 ? -8.439 11.662 2.152 1.00 94.38 199 PRO A N 1
ATOM 1627 C CA . PRO A 1 199 ? -8.140 12.665 3.169 1.00 94.38 199 PRO A CA 1
ATOM 1628 C C . PRO A 1 199 ? -9.209 13.761 3.200 1.00 94.38 199 PRO A C 1
ATOM 1630 O O . PRO A 1 199 ? -9.657 14.135 4.284 1.00 94.38 199 PRO A O 1
ATOM 1633 N N . VAL A 1 200 ? -9.709 14.206 2.040 1.00 94.38 200 VAL A N 1
ATOM 1634 C CA . VAL A 1 200 ? -10.774 15.222 1.954 1.00 94.38 200 VAL A CA 1
ATOM 1635 C C . VAL A 1 200 ? -12.052 14.739 2.637 1.00 94.38 200 VAL A C 1
ATOM 1637 O O . VAL A 1 200 ? -12.584 15.424 3.513 1.00 94.38 200 VAL A O 1
ATOM 1640 N N . LEU A 1 201 ? -12.534 13.538 2.301 1.00 94.88 201 LEU A N 1
ATOM 1641 C CA . LEU A 1 201 ? -13.728 12.973 2.934 1.00 94.88 201 LEU A CA 1
ATOM 1642 C C . LEU A 1 201 ? -13.519 12.743 4.432 1.00 94.88 201 LEU A C 1
ATOM 1644 O O . LEU A 1 201 ? -14.437 12.975 5.219 1.00 94.88 201 LEU A O 1
ATOM 1648 N N . SER A 1 202 ? -12.322 12.326 4.846 1.00 95.00 202 SER A N 1
ATOM 1649 C CA . SER A 1 202 ? -12.001 12.115 6.260 1.00 95.00 202 SER A CA 1
ATOM 1650 C C . SER A 1 202 ? -11.993 13.421 7.053 1.00 95.00 202 SER A C 1
ATOM 1652 O O . SER A 1 202 ? -12.578 13.464 8.136 1.00 95.00 202 SER A O 1
ATOM 1654 N N . ILE A 1 203 ? -11.434 14.503 6.501 1.00 95.00 203 ILE A N 1
ATOM 1655 C CA . ILE A 1 203 ? -11.490 15.849 7.089 1.00 95.00 203 ILE A CA 1
ATOM 1656 C C . ILE A 1 203 ? -12.941 16.325 7.196 1.00 95.00 203 ILE A C 1
ATOM 1658 O O . ILE A 1 203 ? -13.355 16.774 8.262 1.00 95.00 203 ILE A O 1
ATOM 1662 N N . LEU A 1 204 ? -13.749 16.170 6.142 1.00 94.81 204 LEU A N 1
ATOM 1663 C CA . LEU A 1 204 ? -15.165 16.553 6.170 1.00 94.81 204 LEU A CA 1
ATOM 1664 C C . LEU A 1 204 ? -15.963 15.755 7.207 1.00 94.81 204 LEU A C 1
ATOM 1666 O O . LEU A 1 204 ? -16.769 16.328 7.941 1.00 94.81 204 LEU A O 1
ATOM 1670 N N . MET A 1 205 ? -15.736 14.441 7.304 1.00 93.19 205 MET A N 1
ATOM 1671 C CA . MET A 1 205 ? -16.330 13.605 8.351 1.00 93.19 205 MET A CA 1
ATOM 1672 C C . MET A 1 205 ? -15.896 14.067 9.741 1.00 93.19 205 MET A C 1
ATOM 1674 O O . MET A 1 205 ? -16.716 14.069 10.660 1.00 93.19 205 MET A O 1
ATOM 1678 N N . ILE A 1 206 ? -14.634 14.478 9.893 1.00 93.12 206 ILE A N 1
ATOM 1679 C CA . ILE A 1 206 ? -14.131 14.989 11.159 1.00 93.12 206 ILE A CA 1
ATOM 1680 C C . ILE A 1 206 ? -14.825 16.305 11.507 1.00 93.12 206 ILE A C 1
ATOM 1682 O O . ILE A 1 206 ? -15.434 16.392 12.565 1.00 93.12 206 ILE A O 1
ATOM 1686 N N . ILE A 1 207 ? -14.820 17.298 10.623 1.00 93.38 207 ILE A N 1
ATOM 1687 C CA . ILE A 1 207 ? -15.461 18.602 10.856 1.00 93.38 207 ILE A CA 1
ATOM 1688 C C . ILE A 1 207 ? -16.950 18.429 11.192 1.00 93.38 207 ILE A C 1
ATOM 1690 O O . ILE A 1 207 ? -17.437 18.995 12.172 1.00 93.38 207 ILE A O 1
ATOM 1694 N N . ASN A 1 208 ? -17.662 17.585 10.438 1.00 91.38 208 ASN A N 1
ATOM 1695 C CA . ASN A 1 208 ? -19.070 17.278 10.700 1.00 91.38 208 ASN A CA 1
ATOM 1696 C C . ASN A 1 208 ? -19.289 16.599 12.061 1.00 91.38 208 ASN A C 1
ATOM 1698 O O . ASN A 1 208 ? -20.321 16.828 12.690 1.00 91.38 208 ASN A O 1
ATOM 1702 N N . GLY A 1 209 ? -18.339 15.781 12.521 1.00 90.44 209 GLY A N 1
ATOM 1703 C CA . GLY A 1 209 ? -18.359 15.172 13.851 1.00 90.44 209 GLY A CA 1
ATOM 1704 C C . GLY A 1 209 ? -18.284 16.204 14.982 1.00 90.44 209 GLY A C 1
ATOM 1705 O O . GLY A 1 209 ? -19.127 16.158 15.879 1.00 90.44 209 GLY A O 1
ATOM 1706 N N . ILE A 1 210 ? -17.358 17.175 14.888 1.00 91.62 210 ILE A N 1
ATOM 1707 C CA . ILE A 1 210 ? -17.186 18.301 15.843 1.00 91.62 210 ILE A CA 1
ATOM 1708 C C . ILE A 1 210 ? -18.489 19.087 15.854 1.00 91.62 210 ILE A C 1
ATOM 1710 O O . ILE A 1 210 ? -19.077 19.295 16.909 1.00 91.62 210 ILE A O 1
ATOM 1714 N N . ALA A 1 211 ? -18.980 19.468 14.671 1.00 92.44 211 ALA A N 1
ATOM 1715 C CA . ALA A 1 211 ? -20.149 20.331 14.545 1.00 92.44 211 ALA A CA 1
ATOM 1716 C C . ALA A 1 211 ? -21.418 19.693 15.134 1.00 92.44 211 ALA A C 1
ATOM 1718 O O . ALA A 1 211 ? -22.324 20.397 15.574 1.00 92.44 211 ALA A O 1
ATOM 1719 N N . ARG A 1 212 ? -21.492 18.357 15.145 1.00 90.94 212 ARG A N 1
ATOM 1720 C CA . ARG A 1 212 ? -22.633 17.592 15.665 1.00 90.94 212 ARG A CA 1
ATOM 1721 C C . ARG A 1 212 ? -22.406 17.023 17.067 1.00 90.94 212 ARG A C 1
ATOM 1723 O O . ARG A 1 212 ? -23.267 16.276 17.527 1.00 90.94 212 ARG A O 1
ATOM 1730 N N . ASN A 1 213 ? -21.285 17.335 17.725 1.00 90.00 213 ASN A N 1
ATOM 1731 C CA . ASN A 1 213 ? -20.872 16.736 19.002 1.00 90.00 213 ASN A CA 1
ATOM 1732 C C . ASN A 1 213 ? -20.964 15.196 19.002 1.00 90.00 213 ASN A C 1
ATOM 1734 O O . ASN A 1 213 ? -21.337 14.579 20.000 1.00 90.00 213 ASN A O 1
ATOM 1738 N N . GLN A 1 214 ? -20.680 14.561 17.861 1.00 85.12 214 GLN A N 1
ATOM 1739 C CA . GLN A 1 214 ? -20.657 13.104 17.761 1.00 85.12 214 GLN A CA 1
ATOM 1740 C C . GLN A 1 214 ? -19.310 12.591 18.259 1.00 85.12 214 GLN A C 1
ATOM 1742 O O . GLN A 1 214 ? -18.272 13.164 17.929 1.00 85.12 214 GLN A O 1
ATOM 1747 N N . GLU A 1 215 ? -19.314 11.492 19.018 1.00 77.56 215 GLU A N 1
ATOM 1748 C CA . GLU A 1 215 ? -18.064 10.828 19.382 1.00 77.56 215 GLU A CA 1
ATOM 1749 C C . GLU A 1 215 ? -17.287 10.473 18.114 1.00 77.56 215 GLU A C 1
ATOM 1751 O O . GLU A 1 215 ? -17.740 9.719 17.246 1.00 77.56 215 GLU A O 1
ATOM 1756 N N . TYR A 1 216 ? -16.094 11.048 18.016 1.00 66.69 216 TYR A N 1
ATOM 1757 C CA . TYR A 1 216 ? -15.176 10.795 16.929 1.00 66.69 216 TYR A CA 1
ATOM 1758 C C . TYR A 1 216 ? -14.853 9.316 16.826 1.00 66.69 216 TYR A C 1
ATOM 1760 O O . TYR A 1 216 ? -14.228 8.721 17.703 1.00 66.69 216 TYR A O 1
ATOM 1768 N N . SER A 1 217 ? -15.231 8.717 15.701 1.00 79.88 217 SER A N 1
ATOM 1769 C CA . SER A 1 217 ? -14.812 7.360 15.399 1.00 79.88 217 SER A CA 1
ATOM 1770 C C . SER A 1 217 ? -13.314 7.373 15.103 1.00 79.88 217 SER A C 1
ATOM 1772 O O . SER A 1 217 ? -12.898 7.902 14.072 1.00 79.88 217 SER A O 1
ATOM 1774 N N . GLY A 1 218 ? -12.504 6.758 15.971 1.00 90.56 218 GLY A N 1
ATOM 1775 C CA . GLY A 1 218 ? -11.055 6.601 15.766 1.00 90.56 218 GLY A CA 1
ATOM 1776 C C . GLY A 1 218 ? -10.684 5.984 14.409 1.00 90.56 218 GLY A C 1
ATOM 1777 O O . GLY A 1 218 ? -9.602 6.229 13.892 1.00 90.56 218 GLY A O 1
ATOM 1778 N N . VAL A 1 219 ? -11.620 5.277 13.764 1.00 92.19 219 VAL A N 1
ATOM 1779 C CA . VAL A 1 219 ? -11.477 4.763 12.393 1.00 92.19 219 VAL A CA 1
ATOM 1780 C C . VAL A 1 219 ? -11.354 5.896 11.361 1.00 92.19 219 VAL A C 1
ATOM 1782 O O . VAL A 1 219 ? -10.677 5.737 10.358 1.00 92.19 219 VAL A O 1
ATOM 1785 N N . THR A 1 220 ? -12.000 7.051 11.555 1.00 93.44 220 THR A N 1
ATOM 1786 C CA . THR A 1 220 ? -11.867 8.200 10.632 1.00 93.44 220 THR A CA 1
ATOM 1787 C C . THR A 1 220 ? -10.499 8.858 10.765 1.00 93.44 220 THR A C 1
ATOM 1789 O O . THR A 1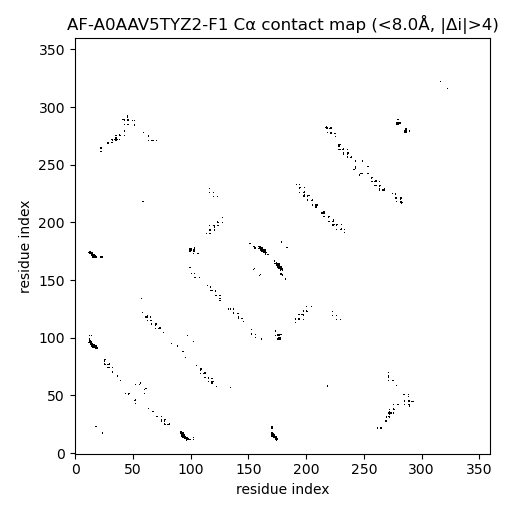 220 ? -9.892 9.196 9.756 1.00 93.44 220 THR A O 1
ATOM 1792 N N . ALA A 1 221 ? -9.987 8.977 11.992 1.00 93.38 221 ALA A N 1
ATOM 1793 C CA . ALA A 1 221 ? -8.623 9.444 12.226 1.00 93.38 221 ALA A CA 1
ATOM 1794 C C . ALA A 1 221 ? -7.591 8.471 11.633 1.00 93.38 221 ALA A C 1
ATOM 1796 O O . ALA A 1 221 ? -6.642 8.908 10.991 1.00 93.38 221 ALA A O 1
ATOM 1797 N N . PHE A 1 222 ? -7.817 7.159 11.776 1.00 95.44 222 PHE A N 1
ATOM 1798 C CA . PHE A 1 222 ? -7.012 6.127 11.122 1.00 95.44 222 PHE A CA 1
ATOM 1799 C C . PHE A 1 222 ? -6.960 6.320 9.599 1.00 95.44 222 PHE A C 1
ATOM 1801 O O . PHE A 1 222 ? -5.870 6.389 9.041 1.00 95.44 222 PHE A O 1
ATOM 1808 N N . LEU A 1 223 ? -8.120 6.462 8.941 1.00 94.38 223 LEU A N 1
ATOM 1809 C CA . LEU A 1 223 ? -8.207 6.683 7.490 1.00 94.38 223 LEU A CA 1
ATOM 1810 C C . LEU A 1 223 ? -7.500 7.967 7.054 1.00 94.38 223 LEU A C 1
ATOM 1812 O O . LEU A 1 223 ? -6.785 7.954 6.055 1.00 94.38 223 LEU A O 1
ATOM 1816 N N . LEU A 1 224 ? -7.667 9.059 7.806 1.00 95.06 224 LEU A N 1
ATOM 1817 C CA . LEU A 1 224 ? -7.003 10.324 7.507 1.00 95.06 224 LEU A CA 1
ATOM 1818 C C . LEU A 1 224 ? -5.482 10.170 7.572 1.00 95.06 224 LEU A C 1
ATOM 1820 O O . LEU A 1 224 ? -4.798 10.466 6.606 1.00 95.06 224 LEU A O 1
ATOM 1824 N N . ILE A 1 225 ? -4.952 9.665 8.687 1.00 92.69 225 ILE A N 1
ATOM 1825 C CA . ILE A 1 225 ? -3.501 9.545 8.877 1.00 92.69 225 ILE A CA 1
ATOM 1826 C C . ILE A 1 225 ? -2.903 8.545 7.873 1.00 92.69 225 ILE A C 1
ATOM 1828 O O . ILE A 1 225 ? -1.811 8.776 7.366 1.00 92.69 225 ILE A O 1
ATOM 1832 N N . SER A 1 226 ? -3.619 7.456 7.566 1.00 92.44 226 SER A N 1
ATOM 1833 C CA . SER A 1 226 ? -3.238 6.478 6.536 1.00 92.44 226 SER A CA 1
ATOM 1834 C C . SER A 1 226 ? -3.105 7.112 5.154 1.00 92.44 226 SER A C 1
ATOM 1836 O O . SER A 1 226 ? -2.103 6.908 4.479 1.00 92.44 226 SER A O 1
ATOM 1838 N N . SER A 1 227 ? -4.096 7.909 4.758 1.00 92.38 227 SER A N 1
ATOM 1839 C CA . SER A 1 227 ? -4.158 8.485 3.414 1.00 92.38 227 SER A CA 1
ATOM 1840 C C . SER A 1 227 ? -3.338 9.756 3.239 1.00 92.38 227 SER A C 1
ATOM 1842 O O . SER A 1 227 ? -2.942 10.060 2.117 1.00 92.38 227 SER A O 1
ATOM 1844 N N . LEU A 1 228 ? -3.036 10.476 4.323 1.00 89.81 228 LEU A N 1
ATOM 1845 C CA . LEU A 1 228 ? -2.173 11.654 4.269 1.00 89.81 228 LEU A CA 1
ATOM 1846 C C . LEU A 1 228 ? -0.768 11.319 3.765 1.00 89.81 228 LEU A C 1
ATOM 1848 O O . LEU A 1 228 ? -0.260 12.079 2.957 1.00 89.81 228 LEU A O 1
ATOM 1852 N N . SER A 1 229 ? -0.173 10.173 4.125 1.00 85.19 229 SER A N 1
ATOM 1853 C CA . SER A 1 229 ? 1.162 9.825 3.597 1.00 85.19 229 SER A CA 1
ATOM 1854 C C . SER A 1 229 ? 1.159 9.637 2.077 1.00 85.19 229 SER A C 1
ATOM 1856 O O . SER A 1 229 ? 2.054 10.127 1.394 1.00 85.19 229 SER A O 1
ATOM 1858 N N . MET A 1 230 ? 0.106 9.021 1.531 1.00 85.56 230 MET A N 1
ATOM 1859 C CA . MET A 1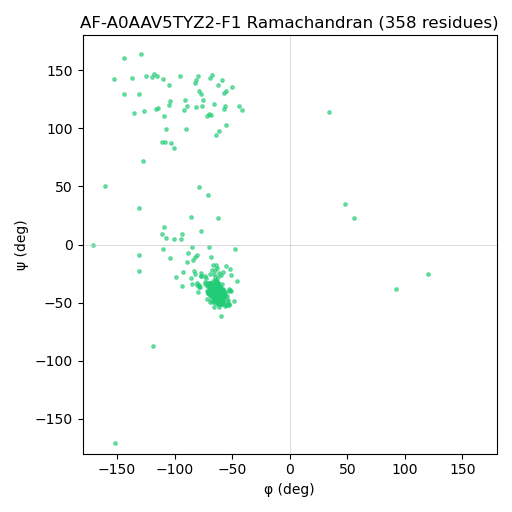 230 ? -0.067 8.878 0.080 1.00 85.56 230 MET A CA 1
ATOM 1860 C C . MET A 1 230 ? -0.385 10.206 -0.607 1.00 85.56 230 MET A C 1
ATOM 1862 O O . MET A 1 230 ? 0.020 10.446 -1.744 1.00 85.56 230 MET A O 1
ATOM 1866 N N . PHE A 1 231 ? -1.127 11.077 0.070 1.00 86.44 231 PHE A N 1
ATOM 1867 C CA . PHE A 1 231 ? -1.438 12.404 -0.438 1.00 86.44 231 PHE A CA 1
ATOM 1868 C C . PHE A 1 231 ? -0.204 13.312 -0.456 1.00 86.44 231 PHE A C 1
ATOM 1870 O O . PHE A 1 231 ? 0.023 14.004 -1.446 1.00 86.44 231 PHE A O 1
ATOM 1877 N N . ASP A 1 232 ? 0.634 13.246 0.577 1.00 83.56 232 ASP A N 1
ATOM 1878 C CA . ASP A 1 232 ? 1.917 13.944 0.642 1.00 83.56 232 ASP A CA 1
ATOM 1879 C C . ASP A 1 232 ? 2.861 13.448 -0.460 1.00 83.56 232 ASP A C 1
ATOM 1881 O O . ASP A 1 232 ? 3.504 14.261 -1.130 1.00 83.56 232 ASP A O 1
ATOM 1885 N N . PHE A 1 233 ? 2.887 12.135 -0.723 1.00 81.06 233 PHE A N 1
ATOM 1886 C CA . PHE A 1 233 ? 3.597 11.566 -1.869 1.00 81.06 233 PHE A CA 1
ATOM 1887 C C . PHE A 1 233 ? 3.100 12.159 -3.195 1.00 81.06 233 PHE A C 1
ATOM 1889 O O . PHE A 1 233 ? 3.901 12.633 -4.001 1.00 81.06 233 PHE A O 1
ATOM 1896 N N . LEU A 1 234 ? 1.780 12.209 -3.404 1.00 84.44 234 LEU A N 1
ATOM 1897 C CA . LEU A 1 234 ? 1.181 12.772 -4.617 1.00 84.44 234 LEU A CA 1
ATOM 1898 C C . LEU A 1 234 ? 1.506 14.264 -4.795 1.00 84.44 234 LEU A C 1
ATOM 1900 O O . LEU A 1 234 ? 1.839 14.689 -5.904 1.00 84.44 234 LEU A O 1
ATOM 1904 N N . ILE A 1 235 ? 1.424 15.062 -3.725 1.00 83.12 235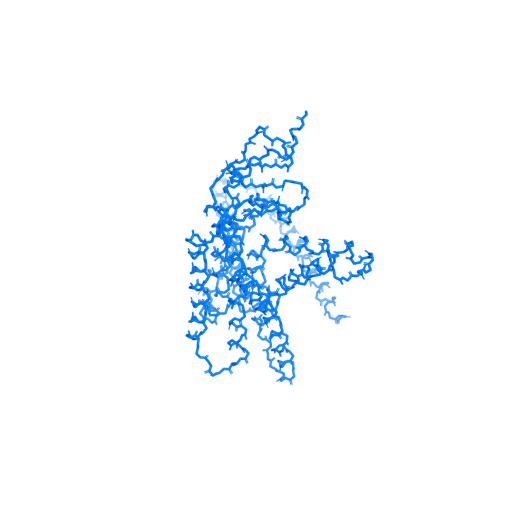 ILE A N 1
ATOM 1905 C CA . ILE A 1 235 ? 1.790 16.487 -3.753 1.00 83.12 235 ILE A CA 1
ATOM 1906 C C . ILE A 1 235 ? 3.265 16.641 -4.108 1.00 83.12 235 ILE A C 1
ATOM 1908 O O . ILE A 1 235 ? 3.604 17.465 -4.959 1.00 83.12 235 ILE A O 1
ATOM 1912 N N . SER A 1 236 ? 4.131 15.845 -3.483 1.00 79.62 236 SER A N 1
ATOM 1913 C CA . SER A 1 236 ? 5.577 15.898 -3.701 1.00 79.62 236 SER A CA 1
ATOM 1914 C C . SER A 1 236 ? 5.921 15.543 -5.148 1.00 79.62 236 SER A C 1
ATOM 1916 O O . SER A 1 236 ? 6.654 16.279 -5.808 1.00 79.62 236 SER A O 1
ATOM 1918 N N . LEU A 1 237 ? 5.303 14.485 -5.683 1.00 77.19 237 LEU A N 1
ATOM 1919 C CA . LEU A 1 237 ? 5.459 14.060 -7.072 1.00 77.19 237 LEU A CA 1
ATOM 1920 C C . LEU A 1 237 ? 4.957 15.125 -8.057 1.00 77.19 237 LEU A C 1
ATOM 1922 O O . LEU A 1 237 ? 5.644 15.466 -9.017 1.00 77.19 237 LEU A O 1
ATOM 1926 N N . THR A 1 238 ? 3.778 15.698 -7.807 1.00 79.56 238 THR A N 1
ATOM 1927 C CA . THR A 1 238 ? 3.203 16.743 -8.670 1.00 79.56 238 THR A CA 1
ATOM 1928 C C . THR A 1 238 ? 4.065 18.005 -8.656 1.00 79.56 238 THR A C 1
ATOM 1930 O O . THR A 1 238 ? 4.333 18.587 -9.705 1.00 79.56 238 THR A O 1
ATOM 1933 N N . SER A 1 239 ? 4.541 18.410 -7.476 1.00 77.62 239 SER A N 1
ATOM 1934 C CA . SER A 1 239 ? 5.409 19.581 -7.307 1.00 77.62 239 SER A CA 1
ATOM 1935 C C . SER A 1 239 ? 6.736 19.399 -8.039 1.00 77.62 239 SER A C 1
ATOM 1937 O O . SER A 1 239 ? 7.208 20.327 -8.695 1.00 77.62 239 SER A O 1
ATOM 1939 N N . TRP A 1 240 ? 7.295 18.187 -7.998 1.00 74.19 240 TRP A N 1
ATOM 1940 C CA . TRP A 1 240 ? 8.484 17.822 -8.759 1.00 74.19 240 TRP A CA 1
ATOM 1941 C C . TRP A 1 240 ? 8.256 17.946 -10.270 1.00 74.19 240 TRP A C 1
ATOM 1943 O O . TRP A 1 240 ? 9.018 18.630 -10.951 1.00 74.19 240 TRP A O 1
ATOM 1953 N N . PHE A 1 241 ? 7.170 17.380 -10.806 1.00 74.06 241 PHE A N 1
ATOM 1954 C CA . PHE A 1 241 ? 6.857 17.498 -12.237 1.00 74.06 241 PHE A CA 1
ATOM 1955 C C . PHE A 1 241 ? 6.654 18.947 -12.691 1.00 74.06 241 PHE A C 1
ATOM 1957 O O . PHE A 1 241 ? 7.131 19.326 -13.760 1.00 74.06 241 PHE A O 1
ATOM 1964 N N . LEU A 1 242 ? 5.985 19.773 -11.882 1.00 76.88 242 LEU A N 1
ATOM 1965 C CA . LEU A 1 242 ? 5.801 21.194 -12.187 1.00 76.88 242 LEU A CA 1
ATOM 1966 C C . LEU A 1 242 ? 7.136 21.949 -12.232 1.00 76.88 242 LEU A C 1
ATOM 1968 O O . LEU A 1 242 ? 7.322 22.808 -13.099 1.00 76.88 242 LEU A O 1
ATOM 1972 N N . SER A 1 243 ? 8.068 21.585 -11.344 1.00 73.06 243 SER A N 1
ATOM 1973 C CA . SER A 1 243 ? 9.406 22.180 -11.266 1.00 73.06 243 SER A CA 1
ATOM 1974 C C . SER A 1 243 ? 10.278 21.889 -12.494 1.00 73.06 243 SER A C 1
ATOM 1976 O O . SER A 1 243 ? 11.149 22.686 -12.826 1.00 73.06 243 SER A O 1
ATOM 1978 N N . LEU A 1 244 ? 10.013 20.788 -13.211 1.00 70.62 244 LEU A N 1
ATOM 1979 C CA . LEU A 1 244 ? 10.818 20.347 -14.354 1.00 70.62 244 LEU A CA 1
ATOM 1980 C C . LEU A 1 244 ? 10.493 21.047 -15.682 1.00 70.62 244 LEU A C 1
ATOM 1982 O O . LEU A 1 244 ? 11.245 20.866 -16.639 1.00 70.62 244 LEU A O 1
ATOM 1986 N N . GLY A 1 245 ? 9.405 21.816 -15.800 1.00 60.97 245 GLY A N 1
ATOM 1987 C CA . GLY A 1 245 ? 9.070 22.338 -17.131 1.00 60.97 245 GLY A CA 1
ATOM 1988 C C . GLY A 1 245 ? 7.975 23.379 -17.288 1.00 60.97 245 GLY A C 1
ATOM 1989 O O . GLY A 1 245 ? 7.734 23.774 -18.426 1.00 60.97 245 GLY A O 1
ATOM 1990 N N . PHE A 1 246 ? 7.302 23.834 -16.227 1.00 57.66 246 PHE A N 1
ATOM 1991 C CA . PHE A 1 246 ? 6.109 24.673 -16.424 1.00 57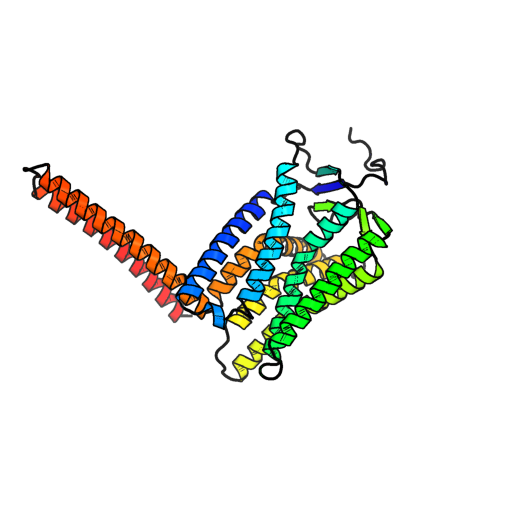.66 246 PHE A CA 1
ATOM 1992 C C . PHE A 1 246 ? 6.063 25.962 -15.608 1.00 57.66 246 PHE A C 1
ATOM 1994 O O . PHE A 1 246 ? 5.372 26.893 -16.021 1.00 57.66 246 PHE A O 1
ATOM 2001 N N . VAL A 1 247 ? 6.776 26.055 -14.484 1.00 65.06 247 VAL A N 1
ATOM 2002 C CA . VAL A 1 247 ? 6.721 27.231 -13.606 1.00 65.06 247 VAL A CA 1
ATOM 2003 C C . VAL A 1 247 ? 8.105 27.499 -13.021 1.00 65.06 247 VAL A C 1
ATOM 2005 O O . VAL A 1 247 ? 8.715 26.591 -12.462 1.00 65.06 247 VAL A O 1
ATOM 2008 N N . GLU A 1 248 ? 8.590 28.741 -13.122 1.00 75.00 248 GLU A N 1
ATOM 2009 C CA . GLU A 1 248 ? 9.744 29.210 -12.344 1.00 75.00 248 GLU A CA 1
ATOM 2010 C C . GLU A 1 248 ? 9.387 29.122 -10.853 1.00 75.00 248 GLU A C 1
ATOM 2012 O O . GLU A 1 248 ? 8.672 29.964 -10.306 1.00 75.00 248 GLU A O 1
ATOM 2017 N N . MET A 1 249 ? 9.819 28.042 -10.205 1.00 68.69 249 MET A N 1
ATOM 2018 C CA . MET A 1 249 ? 9.620 27.834 -8.776 1.00 68.69 249 MET A CA 1
ATOM 2019 C C . MET A 1 249 ? 10.698 28.603 -7.998 1.00 68.69 249 MET A C 1
ATOM 2021 O O . MET A 1 249 ? 11.855 28.618 -8.419 1.00 68.69 249 MET A O 1
ATOM 2025 N N . PRO A 1 250 ? 10.356 29.222 -6.853 1.00 78.19 250 PRO A N 1
ATOM 2026 C CA . PRO A 1 250 ? 11.341 29.796 -5.943 1.00 78.19 250 PRO A CA 1
ATOM 2027 C C . PRO A 1 250 ? 12.465 28.802 -5.612 1.00 78.19 250 PRO A C 1
ATOM 2029 O O . PRO A 1 250 ? 12.175 27.655 -5.274 1.00 78.19 250 PRO A O 1
ATOM 2032 N N . GLU A 1 251 ? 13.724 29.253 -5.635 1.00 77.19 251 GLU A N 1
ATOM 2033 C CA . GLU A 1 251 ? 14.911 28.407 -5.395 1.00 77.19 251 GLU A CA 1
ATOM 2034 C C . GLU A 1 251 ? 14.814 27.591 -4.101 1.00 77.19 251 GLU A C 1
ATOM 2036 O O . GLU A 1 251 ? 15.129 26.407 -4.091 1.00 77.19 251 GLU A O 1
ATOM 2041 N N . PHE A 1 252 ? 14.268 28.174 -3.029 1.00 76.69 252 PHE A N 1
ATOM 2042 C CA . PHE A 1 252 ? 14.107 27.442 -1.773 1.00 76.69 252 PHE A CA 1
ATOM 2043 C C . PHE A 1 252 ? 13.187 26.216 -1.919 1.00 76.69 252 PHE A C 1
ATOM 2045 O O . PHE A 1 252 ? 13.448 25.188 -1.306 1.00 76.69 252 PHE A O 1
ATOM 2052 N N . LEU A 1 253 ? 12.127 26.276 -2.738 1.00 70.06 253 LEU A N 1
ATOM 2053 C CA . LEU A 1 253 ? 11.239 25.127 -2.956 1.00 70.06 253 LEU A CA 1
ATOM 2054 C C . LEU A 1 253 ? 11.935 24.013 -3.744 1.00 70.06 253 LEU A C 1
ATOM 2056 O O . LEU A 1 253 ? 11.665 22.844 -3.478 1.00 70.06 253 LEU A O 1
ATOM 2060 N N . LEU A 1 254 ? 12.844 24.357 -4.660 1.00 71.00 254 LEU A N 1
ATOM 2061 C CA . LEU A 1 254 ? 13.624 23.379 -5.424 1.00 71.00 254 LEU A CA 1
ATOM 2062 C C . LEU A 1 254 ? 14.528 22.525 -4.521 1.00 71.00 254 LEU A C 1
ATOM 2064 O O . LEU A 1 254 ? 14.698 21.344 -4.805 1.00 71.00 254 LEU A O 1
ATOM 2068 N N . ASP A 1 255 ? 15.016 23.072 -3.404 1.00 74.00 255 ASP A N 1
ATOM 2069 C CA . ASP A 1 255 ? 15.806 22.318 -2.419 1.00 74.00 255 ASP A CA 1
ATOM 2070 C C . ASP A 1 255 ? 14.932 21.437 -1.502 1.00 74.00 255 ASP A C 1
ATOM 2072 O O . ASP A 1 255 ? 15.316 20.329 -1.110 1.00 74.00 255 ASP A O 1
ATOM 2076 N N . PHE A 1 256 ? 13.724 21.902 -1.157 1.00 74.38 256 PHE A N 1
ATOM 2077 C CA . PHE A 1 256 ? 12.831 21.175 -0.247 1.00 74.38 256 PHE A CA 1
ATOM 2078 C C . PHE A 1 256 ? 12.064 20.033 -0.922 1.00 74.38 256 PHE A C 1
ATOM 2080 O O . PHE A 1 256 ? 11.919 18.970 -0.317 1.00 74.38 256 PHE A O 1
ATOM 2087 N N . ILE A 1 257 ? 11.569 20.220 -2.149 1.00 72.75 257 ILE A N 1
ATOM 2088 C CA . ILE A 1 257 ? 10.733 19.229 -2.852 1.00 72.75 257 ILE A CA 1
ATOM 2089 C C . ILE A 1 257 ? 11.403 17.847 -2.939 1.00 72.75 257 ILE A C 1
ATOM 2091 O O . ILE A 1 257 ? 10.762 16.884 -2.514 1.00 72.75 257 ILE A O 1
ATOM 2095 N N . PRO A 1 258 ? 12.658 17.697 -3.412 1.00 69.81 258 PRO A N 1
ATOM 2096 C CA . PRO A 1 258 ? 13.306 16.389 -3.440 1.00 69.81 258 PRO A CA 1
ATOM 2097 C C . PRO A 1 258 ? 13.388 15.758 -2.048 1.00 69.81 258 PRO A C 1
ATOM 2099 O O . PRO A 1 258 ? 13.099 14.576 -1.904 1.00 69.81 258 PRO A O 1
ATOM 2102 N N . SER A 1 259 ? 13.671 16.536 -0.998 1.00 72.50 259 SER A N 1
ATOM 2103 C CA . SER A 1 259 ? 13.697 16.018 0.378 1.00 72.50 259 SER A CA 1
ATOM 2104 C C . SER A 1 259 ? 12.332 15.468 0.825 1.00 72.50 259 SER A C 1
ATOM 2106 O O . SER A 1 259 ? 12.270 14.417 1.464 1.00 72.50 259 SER A O 1
ATOM 2108 N N . PHE A 1 260 ? 11.228 16.129 0.461 1.00 74.56 260 PHE A N 1
ATOM 2109 C CA . PHE A 1 260 ? 9.874 15.641 0.747 1.00 74.56 260 PHE A CA 1
ATOM 2110 C C . PHE A 1 260 ? 9.511 14.394 -0.060 1.00 74.56 260 PHE A C 1
ATOM 2112 O O . PHE A 1 260 ? 8.989 13.442 0.519 1.00 74.56 260 PHE A O 1
ATOM 2119 N N . VAL A 1 261 ? 9.841 14.359 -1.358 1.00 72.19 261 VAL A N 1
ATOM 2120 C CA . VAL A 1 261 ? 9.663 13.166 -2.207 1.00 72.19 261 VAL A CA 1
ATOM 2121 C C . VAL A 1 261 ? 10.371 11.971 -1.576 1.00 72.19 261 VAL A C 1
ATOM 2123 O O . VAL A 1 261 ? 9.799 10.892 -1.470 1.00 72.19 261 VAL A O 1
ATOM 2126 N N . VAL A 1 262 ? 11.590 12.181 -1.087 1.00 73.12 262 VAL A N 1
ATOM 2127 C CA . VAL A 1 262 ? 12.412 11.152 -0.449 1.00 73.12 262 VAL A CA 1
ATOM 2128 C C . VAL A 1 262 ? 11.785 10.629 0.832 1.00 73.12 262 VAL A C 1
ATOM 2130 O O . VAL A 1 262 ? 11.733 9.417 1.041 1.00 73.12 262 VAL A O 1
ATOM 2133 N N . VAL A 1 263 ? 11.319 11.516 1.711 1.00 76.31 263 VAL A N 1
ATOM 2134 C CA . VAL A 1 263 ? 10.660 11.099 2.955 1.00 76.31 263 VAL A CA 1
ATOM 2135 C C . VAL A 1 263 ? 9.371 10.346 2.644 1.00 76.31 263 VAL A C 1
ATOM 2137 O O . VAL A 1 263 ? 9.133 9.297 3.238 1.00 76.31 263 VAL A O 1
ATOM 2140 N N . ALA A 1 264 ? 8.574 10.839 1.694 1.00 77.00 264 ALA A N 1
ATOM 2141 C CA . ALA A 1 264 ? 7.339 10.191 1.276 1.00 77.00 264 ALA A CA 1
ATOM 2142 C C . ALA A 1 264 ? 7.603 8.795 0.691 1.00 77.00 264 ALA A C 1
ATOM 2144 O O . ALA A 1 264 ? 6.934 7.841 1.073 1.00 77.00 264 ALA A O 1
ATOM 2145 N N . TRP A 1 265 ? 8.636 8.651 -0.144 1.00 76.38 265 TRP A N 1
ATOM 2146 C CA . TRP A 1 265 ? 9.048 7.363 -0.703 1.00 76.38 265 TRP A CA 1
ATOM 2147 C C . TRP A 1 265 ? 9.483 6.377 0.386 1.00 76.38 265 TRP A C 1
ATOM 2149 O O . TRP A 1 265 ? 9.017 5.245 0.428 1.00 76.38 265 TRP A O 1
ATOM 2159 N N . ASN A 1 266 ? 10.316 6.820 1.333 1.00 76.94 266 ASN A N 1
ATOM 2160 C CA . ASN A 1 266 ? 10.726 5.977 2.459 1.00 76.94 266 ASN A CA 1
ATOM 2161 C C . ASN A 1 266 ? 9.545 5.603 3.370 1.00 76.94 266 ASN A C 1
ATOM 2163 O O . ASN A 1 266 ? 9.547 4.534 3.971 1.00 76.94 266 ASN A O 1
ATOM 2167 N N . MET A 1 267 ? 8.545 6.477 3.520 1.00 81.12 267 MET A N 1
ATOM 2168 C CA . MET A 1 267 ? 7.339 6.145 4.280 1.00 81.12 267 MET A CA 1
ATOM 2169 C C . MET A 1 267 ? 6.512 5.047 3.612 1.00 81.12 267 MET A C 1
ATOM 2171 O O . MET A 1 267 ? 5.886 4.272 4.338 1.00 81.12 267 MET A O 1
ATOM 2175 N N . GLU A 1 268 ? 6.529 4.960 2.280 1.00 80.94 268 GLU A N 1
ATOM 2176 C CA . GLU A 1 268 ? 5.865 3.878 1.550 1.00 80.94 268 GLU A CA 1
ATOM 2177 C C . GLU A 1 268 ? 6.537 2.524 1.804 1.00 80.94 268 GLU A C 1
ATOM 2179 O O . GLU A 1 268 ? 5.839 1.585 2.182 1.00 80.94 268 GLU A O 1
ATOM 2184 N N . ASP A 1 269 ? 7.872 2.451 1.777 1.00 79.94 269 ASP A N 1
ATOM 2185 C CA . ASP A 1 269 ? 8.628 1.225 2.106 1.00 79.94 269 ASP A CA 1
ATOM 2186 C C . ASP A 1 269 ? 8.333 0.696 3.534 1.00 79.94 269 ASP A C 1
ATOM 2188 O O . ASP A 1 269 ? 8.516 -0.481 3.839 1.00 79.94 269 ASP A O 1
ATOM 2192 N N . PHE A 1 270 ? 7.882 1.560 4.454 1.00 86.88 270 PHE A N 1
ATOM 2193 C CA . PHE A 1 270 ? 7.506 1.185 5.827 1.00 86.88 270 PHE A CA 1
ATOM 2194 C C . PHE A 1 270 ? 6.001 1.249 6.080 1.00 86.88 270 PHE A C 1
ATOM 2196 O O . PHE A 1 270 ? 5.550 1.246 7.235 1.00 86.88 270 PHE A O 1
ATOM 2203 N N . ARG A 1 271 ? 5.193 1.317 5.024 1.00 88.81 271 ARG A N 1
ATOM 2204 C CA . ARG A 1 271 ? 3.766 1.600 5.144 1.00 88.81 271 ARG A CA 1
ATOM 2205 C C . ARG A 1 271 ? 3.043 0.556 5.971 1.00 88.81 271 ARG A C 1
ATOM 2207 O O . ARG A 1 271 ? 2.295 0.914 6.877 1.00 88.81 271 ARG A O 1
ATOM 2214 N N . PHE A 1 272 ? 3.263 -0.728 5.721 1.00 93.81 272 PHE A N 1
ATOM 2215 C CA . PHE A 1 272 ? 2.526 -1.786 6.408 1.00 93.81 272 PHE A CA 1
ATOM 2216 C C . PHE A 1 272 ? 2.706 -1.807 7.944 1.00 93.81 272 PHE A C 1
ATOM 2218 O O . PHE A 1 272 ? 1.690 -1.773 8.657 1.00 93.81 272 PHE A O 1
ATOM 2225 N N . PRO A 1 273 ? 3.932 -1.792 8.512 1.00 94.44 273 PRO A N 1
ATOM 2226 C CA . PRO A 1 273 ? 4.100 -1.685 9.961 1.00 94.44 273 PRO A CA 1
ATOM 2227 C C . PRO A 1 273 ? 3.561 -0.358 10.514 1.00 94.44 273 PRO A C 1
ATOM 2229 O O . PRO A 1 273 ? 2.955 -0.353 11.591 1.00 94.44 273 PRO A O 1
ATOM 2232 N N . LEU A 1 274 ? 3.693 0.752 9.775 1.00 93.38 274 LEU A N 1
ATOM 2233 C CA . LEU A 1 274 ? 3.099 2.034 10.165 1.00 93.38 274 LEU A CA 1
ATOM 2234 C C . LEU A 1 274 ? 1.568 1.964 10.211 1.00 93.38 274 LEU A C 1
ATOM 2236 O O . LEU A 1 274 ? 0.971 2.504 11.140 1.00 93.38 274 LEU A O 1
ATOM 2240 N N . LEU A 1 275 ? 0.917 1.272 9.275 1.00 94.94 275 LEU A N 1
ATOM 2241 C CA . LEU A 1 275 ? -0.531 1.054 9.286 1.00 94.94 275 LEU A CA 1
ATOM 2242 C C . LEU A 1 275 ? -0.971 0.220 10.487 1.00 94.94 275 LEU A C 1
ATOM 2244 O O . LEU A 1 275 ? -1.949 0.575 11.146 1.00 94.94 275 LEU A O 1
ATOM 2248 N N . CYS A 1 276 ? -0.237 -0.843 10.821 1.00 97.06 276 CYS A N 1
ATOM 2249 C CA . CYS A 1 276 ? -0.514 -1.659 12.005 1.00 97.06 276 CYS A CA 1
ATOM 2250 C C . CYS A 1 276 ? -0.395 -0.837 13.299 1.00 97.06 276 CYS A C 1
ATOM 2252 O O . CYS A 1 276 ? -1.283 -0.870 14.163 1.00 97.06 276 CYS A O 1
ATOM 2254 N N . LEU A 1 277 ? 0.671 -0.041 13.414 1.00 96.00 277 LEU A N 1
ATOM 2255 C CA . LEU A 1 277 ? 0.885 0.853 14.548 1.00 96.00 277 LEU A CA 1
ATOM 2256 C C . LEU A 1 277 ? -0.217 1.919 14.630 1.00 96.00 277 LEU A C 1
ATOM 2258 O O . LEU A 1 277 ? -0.842 2.084 15.678 1.00 96.00 277 LEU A O 1
ATOM 2262 N N . ARG A 1 278 ? -0.518 2.599 13.518 1.00 95.12 278 ARG A N 1
ATOM 2263 C CA . ARG A 1 278 ? -1.579 3.614 13.428 1.00 95.12 278 ARG A CA 1
ATOM 2264 C C . ARG A 1 278 ? -2.936 3.031 13.803 1.00 95.12 278 ARG A C 1
ATOM 2266 O O . ARG A 1 278 ? -3.651 3.660 14.580 1.00 95.12 278 ARG A O 1
ATOM 2273 N N . ALA A 1 279 ? -3.285 1.835 13.326 1.00 96.50 279 ALA A N 1
ATOM 2274 C CA . ALA A 1 279 ? -4.531 1.158 13.687 1.00 96.50 279 ALA A CA 1
ATOM 2275 C C . ALA A 1 279 ? -4.626 0.930 15.203 1.00 96.50 279 ALA A C 1
ATOM 2277 O O . ALA A 1 279 ? -5.651 1.234 15.814 1.00 96.50 279 ALA A O 1
ATOM 2278 N N . THR A 1 280 ? -3.532 0.475 15.819 1.00 96.62 280 THR A N 1
ATOM 2279 C CA . THR A 1 280 ? -3.452 0.240 17.267 1.00 96.62 280 THR A CA 1
ATOM 2280 C C . THR A 1 280 ? -3.541 1.535 18.071 1.00 96.62 280 THR A C 1
ATOM 2282 O O . THR A 1 280 ? -4.196 1.568 19.105 1.00 96.62 280 THR A O 1
ATOM 2285 N N . LEU A 1 281 ? -2.916 2.622 17.615 1.00 95.88 281 LEU A N 1
ATOM 2286 C CA . LEU A 1 281 ? -2.895 3.888 18.352 1.00 95.88 281 LEU A CA 1
ATOM 2287 C C . LEU A 1 281 ? -4.197 4.685 18.216 1.00 95.88 281 LEU A C 1
ATOM 2289 O O . LEU A 1 281 ? -4.636 5.309 19.183 1.00 95.88 281 LEU A O 1
ATOM 2293 N N . THR A 1 282 ? -4.832 4.666 17.046 1.00 95.25 282 THR A N 1
ATOM 2294 C CA . THR A 1 282 ? -5.975 5.545 16.733 1.00 95.25 282 THR A CA 1
ATOM 2295 C C . THR A 1 282 ? -7.329 4.897 17.014 1.00 95.25 282 THR A C 1
ATOM 2297 O O . THR A 1 282 ? -8.253 5.570 17.478 1.00 95.25 282 THR A O 1
ATOM 2300 N N . VAL A 1 283 ? -7.471 3.587 16.791 1.00 96.06 283 VAL A N 1
ATOM 2301 C CA . VAL A 1 283 ? -8.748 2.883 16.950 1.00 96.06 283 VAL A CA 1
ATOM 2302 C C . VAL A 1 283 ? -8.868 2.374 18.383 1.00 96.06 283 VAL A C 1
ATOM 2304 O O . VAL A 1 283 ? -8.322 1.334 18.739 1.00 96.06 283 VAL A O 1
ATOM 2307 N N . SER A 1 284 ? -9.610 3.108 19.216 1.00 95.06 284 SER A N 1
ATOM 2308 C CA . SER A 1 284 ? -9.721 2.877 20.666 1.00 95.06 284 SER A CA 1
ATOM 2309 C C . SER A 1 284 ? -10.072 1.438 21.065 1.00 95.06 284 SER A C 1
ATOM 2311 O O . SER A 1 284 ? -9.498 0.927 22.025 1.00 95.06 284 SER A O 1
ATOM 2313 N N . ASP A 1 285 ? -10.972 0.771 20.338 1.00 95.69 285 ASP A N 1
ATOM 2314 C CA . ASP A 1 285 ? -11.340 -0.625 20.612 1.00 95.69 285 ASP A CA 1
ATOM 2315 C C . ASP A 1 285 ? -10.164 -1.585 20.373 1.00 95.69 285 ASP A C 1
ATOM 2317 O O . ASP A 1 285 ? -9.895 -2.451 21.205 1.00 95.69 285 ASP A O 1
ATOM 2321 N N . ILE A 1 286 ? -9.447 -1.411 19.255 1.00 96.69 286 ILE A N 1
ATOM 2322 C CA . ILE A 1 286 ? -8.269 -2.220 18.907 1.00 96.69 286 ILE A CA 1
ATOM 2323 C C . ILE A 1 286 ? -7.156 -1.943 19.915 1.00 96.69 286 ILE A C 1
ATOM 2325 O O . ILE A 1 286 ? -6.575 -2.875 20.461 1.00 96.69 286 ILE A O 1
ATOM 2329 N N . ARG A 1 287 ? -6.927 -0.667 20.240 1.00 97.00 287 ARG A N 1
ATOM 2330 C CA . ARG A 1 287 ? -5.962 -0.227 21.250 1.00 97.00 287 ARG A CA 1
ATOM 2331 C C . ARG A 1 287 ? -6.165 -0.932 22.586 1.00 97.00 287 ARG A C 1
ATOM 2333 O O . ARG A 1 287 ? -5.229 -1.496 23.143 1.00 97.00 287 ARG A O 1
ATOM 2340 N N . ARG A 1 288 ? -7.401 -0.904 23.099 1.00 97.00 288 ARG A N 1
ATOM 2341 C CA . ARG A 1 288 ? -7.770 -1.552 24.365 1.00 97.00 288 ARG A CA 1
ATOM 2342 C C . ARG A 1 288 ? -7.577 -3.062 24.292 1.00 97.00 288 ARG A C 1
ATOM 2344 O O . ARG A 1 288 ? -7.070 -3.638 25.248 1.00 97.00 288 ARG A O 1
ATOM 2351 N N . ALA A 1 289 ? -7.954 -3.688 23.176 1.00 97.06 289 ALA A N 1
ATOM 2352 C CA . ALA A 1 289 ? -7.772 -5.122 22.991 1.00 97.06 289 ALA A CA 1
ATOM 2353 C C . ALA A 1 289 ? -6.287 -5.511 23.028 1.00 97.06 289 ALA A C 1
ATOM 2355 O O . ALA A 1 289 ? -5.907 -6.366 23.823 1.00 97.06 289 ALA A O 1
ATOM 2356 N N . VAL A 1 290 ? -5.453 -4.832 22.236 1.00 97.25 290 VAL A N 1
ATOM 2357 C CA . VAL A 1 290 ? -4.010 -5.090 22.142 1.00 97.25 290 VAL A CA 1
ATOM 2358 C C . VAL A 1 290 ? -3.314 -4.855 23.480 1.00 97.25 290 VAL A C 1
ATOM 2360 O O . VAL A 1 290 ? -2.631 -5.752 23.970 1.00 97.25 290 VAL A O 1
ATOM 2363 N N . PHE A 1 291 ? -3.522 -3.700 24.123 1.00 97.31 291 PHE A N 1
ATOM 2364 C CA . PHE A 1 291 ? -2.873 -3.430 25.409 1.00 97.31 291 PHE A CA 1
ATOM 2365 C C . PHE A 1 291 ? -3.334 -4.385 26.508 1.00 97.31 291 PHE A C 1
ATOM 2367 O O . PHE A 1 291 ? -2.498 -4.848 27.273 1.00 97.31 291 PHE A O 1
ATOM 2374 N N . SER A 1 292 ? -4.618 -4.759 26.551 1.00 96.75 292 SER A N 1
ATOM 2375 C CA . SER A 1 292 ? -5.106 -5.768 27.501 1.00 96.75 292 SER A CA 1
ATOM 2376 C C . SER A 1 292 ? -4.391 -7.106 27.315 1.00 96.75 292 SER A C 1
ATOM 2378 O O . SER A 1 292 ? -3.972 -7.704 28.299 1.00 96.75 292 SER A O 1
ATOM 2380 N N . THR A 1 293 ? -4.219 -7.572 26.076 1.00 95.56 293 THR A N 1
ATOM 2381 C CA . THR A 1 293 ? -3.540 -8.845 25.790 1.00 95.56 293 THR A CA 1
ATOM 2382 C C . THR A 1 293 ? -2.040 -8.784 26.087 1.00 95.56 293 THR A C 1
ATOM 2384 O O . THR A 1 293 ? -1.485 -9.747 26.621 1.00 95.56 293 THR A O 1
ATOM 2387 N N . ILE A 1 294 ? -1.381 -7.653 25.811 1.00 94.88 294 ILE A N 1
ATOM 2388 C CA . ILE A 1 294 ? 0.027 -7.439 26.177 1.00 94.88 294 ILE A CA 1
ATOM 2389 C C . ILE A 1 294 ? 0.186 -7.446 27.701 1.00 94.88 294 ILE A C 1
ATOM 2391 O O . ILE A 1 294 ? 1.037 -8.171 28.214 1.00 94.88 294 ILE A O 1
ATOM 2395 N N . THR A 1 295 ? -0.648 -6.701 28.433 1.00 95.25 295 THR A N 1
ATOM 2396 C CA . THR A 1 295 ? -0.618 -6.670 29.901 1.00 95.25 295 THR A CA 1
ATOM 2397 C C . THR A 1 295 ? -0.865 -8.057 30.490 1.00 95.25 295 THR A C 1
ATOM 2399 O O . THR A 1 295 ? -0.078 -8.495 31.319 1.00 95.25 295 THR A O 1
ATOM 2402 N N . GLU A 1 296 ? -1.879 -8.788 30.015 1.00 93.56 296 GLU A N 1
ATOM 2403 C CA . GLU A 1 296 ? -2.152 -10.172 30.438 1.00 93.56 296 GLU A CA 1
ATOM 2404 C C . GLU A 1 296 ? -0.941 -11.093 30.216 1.00 93.56 296 GLU A C 1
ATOM 2406 O O . GLU A 1 296 ? -0.579 -11.873 31.098 1.00 93.56 296 GLU A O 1
ATOM 2411 N N . SER A 1 297 ? -0.273 -10.969 29.066 1.00 92.62 297 SER A N 1
ATOM 2412 C CA . SER A 1 297 ? 0.908 -11.776 28.734 1.00 92.62 297 SER A CA 1
ATOM 2413 C C . SER A 1 297 ? 2.105 -11.443 29.631 1.00 92.62 297 SER A C 1
ATOM 2415 O O . SER A 1 297 ? 2.796 -12.348 30.094 1.00 92.62 297 SER A O 1
ATOM 2417 N N . ILE A 1 298 ? 2.336 -10.158 29.924 1.00 93.44 298 ILE A N 1
ATOM 2418 C CA . ILE A 1 298 ? 3.398 -9.715 30.841 1.00 93.44 298 ILE A CA 1
ATOM 2419 C C . ILE A 1 298 ? 3.113 -10.210 32.261 1.00 93.44 298 ILE A C 1
ATOM 2421 O O . ILE A 1 298 ? 4.001 -10.777 32.894 1.00 93.44 298 ILE A O 1
ATOM 2425 N N . THR A 1 299 ? 1.878 -10.060 32.749 1.00 92.56 299 THR A N 1
ATOM 2426 C CA . THR A 1 299 ? 1.481 -10.546 34.076 1.00 92.56 299 THR A CA 1
ATOM 2427 C C . THR A 1 299 ? 1.682 -12.056 34.194 1.00 92.56 299 THR A C 1
ATOM 2429 O O . THR A 1 299 ? 2.232 -12.505 35.195 1.00 92.56 299 THR A O 1
ATOM 2432 N N . MET A 1 300 ? 1.330 -12.830 33.161 1.00 89.81 300 MET A N 1
ATOM 2433 C CA . MET A 1 300 ? 1.539 -14.281 33.136 1.00 89.81 300 MET A CA 1
ATOM 2434 C C . MET A 1 300 ? 3.029 -14.665 33.142 1.00 89.81 300 MET A C 1
ATOM 2436 O O . MET A 1 300 ? 3.429 -15.619 33.815 1.00 89.81 300 MET A O 1
ATOM 2440 N N . LEU A 1 301 ? 3.875 -13.928 32.417 1.00 89.44 301 LEU A N 1
ATOM 2441 C CA . LEU A 1 301 ? 5.323 -14.155 32.416 1.00 89.44 301 LEU A CA 1
ATOM 2442 C C . LEU A 1 301 ? 5.959 -13.819 33.772 1.00 89.44 301 LEU A C 1
ATOM 2444 O O . LEU A 1 301 ? 6.845 -14.550 34.218 1.00 89.44 301 LEU A O 1
ATOM 2448 N N . CYS A 1 302 ? 5.503 -12.755 34.437 1.00 86.31 302 CYS A N 1
ATOM 2449 C CA . CYS A 1 302 ? 5.964 -12.390 35.776 1.00 86.31 302 CYS A CA 1
ATOM 2450 C C . CYS A 1 302 ? 5.506 -13.409 36.829 1.00 86.31 302 CYS A C 1
ATOM 2452 O O . CYS A 1 302 ? 6.346 -13.945 37.545 1.00 86.31 302 CYS A O 1
ATOM 2454 N N . SER A 1 303 ? 4.225 -13.793 36.840 1.00 83.31 303 SER A N 1
ATOM 2455 C CA . SER A 1 303 ? 3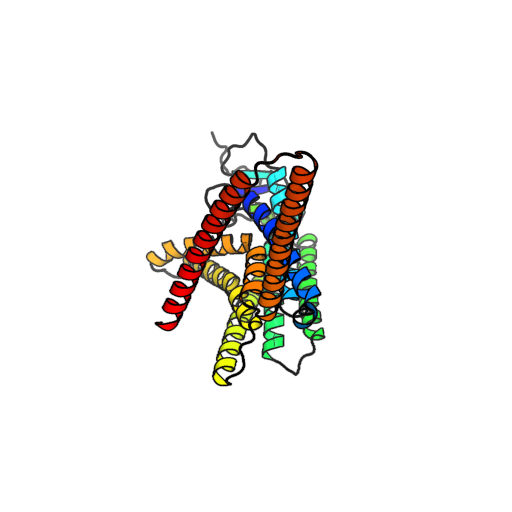.703 -14.769 37.810 1.00 83.31 303 SER A CA 1
ATOM 2456 C C . SER A 1 303 ? 4.359 -16.146 37.675 1.00 83.31 303 SER A C 1
ATOM 2458 O O . SER A 1 303 ? 4.560 -16.854 38.657 1.00 83.31 303 SER A O 1
ATOM 2460 N N . THR A 1 304 ? 4.734 -16.542 36.455 1.00 77.06 304 THR A N 1
ATOM 2461 C CA . THR A 1 304 ? 5.448 -17.807 36.222 1.00 77.06 304 THR A CA 1
ATOM 2462 C C . THR A 1 304 ? 6.875 -17.765 36.779 1.00 77.06 304 THR A C 1
ATOM 2464 O O . THR A 1 304 ? 7.378 -18.785 37.251 1.00 77.06 304 THR A O 1
ATOM 2467 N N . LYS A 1 305 ? 7.539 -16.600 36.750 1.00 74.81 305 LYS A N 1
ATOM 2468 C CA . LYS A 1 305 ? 8.861 -16.429 37.371 1.00 74.81 305 LYS A CA 1
ATOM 2469 C C . LYS A 1 305 ? 8.776 -16.492 38.892 1.00 74.81 305 LYS A C 1
ATOM 2471 O O . LYS A 1 305 ? 9.625 -17.150 39.489 1.00 74.81 305 LYS A O 1
ATOM 2476 N N . ASP A 1 306 ? 7.753 -15.882 39.483 1.00 75.31 306 ASP A N 1
ATOM 2477 C CA . ASP A 1 306 ? 7.556 -15.884 40.935 1.00 75.31 306 ASP A CA 1
ATOM 2478 C C . ASP A 1 306 ? 7.285 -17.302 41.449 1.00 75.31 306 ASP A C 1
ATOM 2480 O O . ASP A 1 306 ? 8.010 -17.785 42.318 1.00 75.31 306 ASP A O 1
ATOM 2484 N N . ASN A 1 307 ? 6.378 -18.041 40.800 1.00 72.50 307 ASN A N 1
ATOM 2485 C CA . ASN A 1 307 ? 6.089 -19.434 41.159 1.00 72.50 307 ASN A CA 1
ATOM 2486 C C . ASN A 1 307 ? 7.317 -20.350 41.009 1.00 72.50 307 ASN A C 1
ATOM 2488 O O . ASN A 1 307 ? 7.536 -21.249 41.818 1.00 72.50 307 ASN A O 1
ATOM 2492 N N . LYS A 1 308 ? 8.152 -20.129 39.984 1.00 72.06 308 LYS A N 1
ATOM 2493 C CA . LYS A 1 308 ? 9.372 -20.923 39.776 1.00 72.06 308 LYS A CA 1
ATOM 2494 C C . LYS A 1 308 ? 10.470 -20.568 40.785 1.00 72.06 308 LYS A C 1
ATOM 2496 O O . LYS A 1 308 ? 11.227 -21.449 41.183 1.00 72.06 308 LYS A O 1
ATOM 2501 N N . LYS A 1 309 ? 10.566 -19.301 41.206 1.00 71.81 309 LYS A N 1
ATOM 2502 C CA . LYS A 1 309 ? 11.472 -18.862 42.280 1.00 71.81 309 LYS A CA 1
ATOM 2503 C C . LYS A 1 309 ? 11.051 -19.476 43.617 1.00 71.81 309 LYS A C 1
ATOM 2505 O O . LYS A 1 309 ? 11.908 -19.976 44.339 1.00 71.81 309 LYS A O 1
ATOM 2510 N N . GLU A 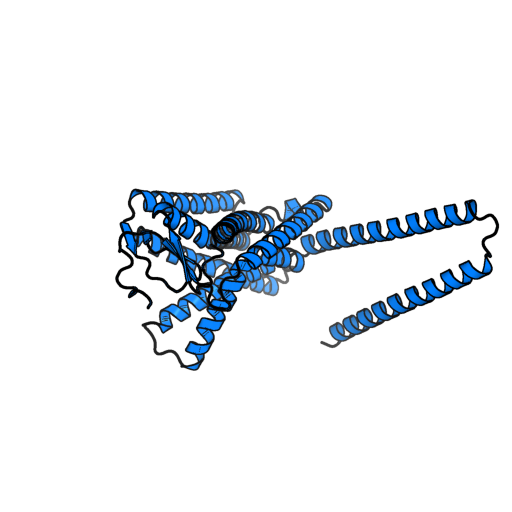1 310 ? 9.751 -19.508 43.898 1.00 68.88 310 GLU A N 1
ATOM 2511 C CA . GLU A 1 310 ? 9.183 -20.136 45.093 1.00 68.88 310 GLU A CA 1
ATOM 2512 C C . GLU A 1 310 ? 9.412 -21.658 45.109 1.00 68.88 310 GLU A C 1
ATOM 2514 O O . GLU A 1 310 ? 9.851 -22.200 46.119 1.00 68.88 310 GLU A O 1
ATOM 2519 N N . GLU A 1 311 ? 9.246 -22.351 43.976 1.00 71.62 311 GLU A N 1
ATOM 2520 C CA . GLU A 1 311 ? 9.513 -23.796 43.877 1.00 71.62 311 GLU A CA 1
ATOM 2521 C C . GLU A 1 311 ? 11.008 -24.141 44.046 1.00 71.62 311 GLU A C 1
ATOM 2523 O O . GLU A 1 311 ? 11.352 -25.158 44.651 1.00 71.62 311 GLU A O 1
ATOM 2528 N N . VAL A 1 312 ? 11.917 -23.298 43.538 1.00 70.31 312 VAL A N 1
ATOM 2529 C CA . VAL A 1 312 ? 13.370 -23.474 43.725 1.00 70.31 312 VAL A CA 1
ATOM 2530 C C . VAL A 1 312 ? 13.779 -23.202 45.174 1.00 70.31 312 VAL A C 1
ATOM 2532 O O . VAL A 1 312 ? 14.588 -23.957 45.709 1.00 70.31 312 VAL A O 1
ATOM 2535 N N . LEU A 1 313 ? 13.196 -22.187 45.819 1.00 63.16 313 LEU A N 1
ATOM 2536 C CA . LEU A 1 313 ? 13.403 -21.907 47.245 1.00 63.16 313 LEU A CA 1
ATOM 2537 C C . LEU A 1 313 ? 12.887 -23.049 48.128 1.00 63.16 313 LEU A C 1
ATOM 2539 O O . LEU A 1 313 ? 13.570 -23.466 49.059 1.00 63.16 313 LEU A O 1
ATOM 2543 N N . LEU A 1 314 ? 11.714 -23.603 47.813 1.00 64.19 314 LEU A N 1
ATOM 2544 C CA . LEU A 1 314 ? 11.164 -24.754 48.531 1.00 64.19 314 LEU A CA 1
ATOM 2545 C C . LEU A 1 314 ? 12.058 -25.992 48.378 1.00 64.19 314 LEU A C 1
ATOM 2547 O O . LEU A 1 314 ? 12.347 -26.657 49.371 1.00 64.19 314 LEU A O 1
ATOM 2551 N N . LYS A 1 315 ? 12.578 -26.258 47.172 1.00 69.00 315 LYS A N 1
ATOM 2552 C CA . LYS A 1 315 ? 13.516 -27.370 46.947 1.00 69.00 315 LYS A CA 1
ATOM 2553 C C . LYS A 1 315 ? 14.871 -27.156 47.620 1.00 69.00 315 LYS A C 1
ATOM 2555 O O . LYS A 1 315 ? 15.413 -28.121 48.143 1.00 69.00 315 LYS A O 1
ATOM 2560 N N . SER A 1 316 ? 15.413 -25.934 47.663 1.00 60.09 316 SER A N 1
ATOM 2561 C CA . SER A 1 316 ? 16.697 -25.673 48.333 1.00 60.09 316 SER A CA 1
ATOM 2562 C C . SER A 1 316 ? 16.598 -25.813 49.854 1.00 60.09 316 SER A C 1
ATOM 2564 O O . SER A 1 316 ? 17.519 -26.348 50.466 1.00 60.09 316 SER A O 1
ATOM 2566 N N . VAL A 1 317 ? 15.468 -25.415 50.452 1.00 60.25 317 VAL A N 1
ATOM 2567 C CA . VAL A 1 317 ? 15.165 -25.650 51.877 1.00 60.25 317 VAL A CA 1
ATOM 2568 C C . VAL A 1 317 ? 15.035 -27.146 52.193 1.00 60.25 317 VAL A C 1
ATOM 2570 O O . VAL A 1 317 ? 15.394 -27.573 53.288 1.00 60.25 317 VAL A O 1
ATOM 2573 N N . GLU A 1 318 ? 14.558 -27.954 51.246 1.00 59.88 318 GLU A N 1
ATOM 2574 C CA . GLU A 1 318 ? 14.379 -29.398 51.439 1.00 59.88 318 GLU A CA 1
ATOM 2575 C C . GLU A 1 318 ? 15.689 -30.200 51.280 1.00 59.88 318 GLU A C 1
ATOM 2577 O O . GLU A 1 318 ? 15.899 -31.182 51.991 1.00 59.88 318 GLU A O 1
ATOM 2582 N N . THR A 1 319 ? 16.607 -29.772 50.402 1.00 58.22 319 THR A N 1
ATOM 2583 C CA . THR A 1 319 ? 17.915 -30.434 50.197 1.00 58.22 319 THR A CA 1
ATOM 2584 C C . THR A 1 319 ? 19.028 -29.996 51.148 1.00 58.22 319 THR A C 1
ATOM 2586 O O . THR A 1 319 ? 19.893 -30.814 51.456 1.00 58.22 319 THR A O 1
ATOM 2589 N N . ASP A 1 320 ? 19.015 -28.761 51.652 1.00 51.19 320 ASP A N 1
ATOM 2590 C CA . ASP A 1 320 ? 19.969 -28.298 52.664 1.00 51.19 320 ASP A CA 1
ATOM 2591 C C . ASP A 1 320 ? 19.242 -28.153 54.002 1.00 51.19 320 ASP A C 1
ATOM 2593 O O . ASP A 1 320 ? 18.771 -27.080 54.382 1.00 51.19 320 ASP A O 1
ATOM 2597 N N . GLY A 1 321 ? 19.193 -29.247 54.769 1.00 53.56 321 GLY A N 1
ATOM 2598 C CA . GLY A 1 321 ? 18.657 -29.304 56.139 1.00 53.56 321 GLY A CA 1
ATOM 2599 C C . GLY A 1 321 ? 19.405 -28.437 57.168 1.00 53.56 321 GLY A C 1
ATOM 2600 O O . GLY A 1 321 ? 19.375 -28.723 58.367 1.00 53.56 321 GLY A O 1
ATOM 2601 N N . ARG A 1 322 ? 20.117 -27.398 56.721 1.00 54.75 322 ARG A N 1
ATOM 2602 C CA . ARG A 1 322 ? 20.780 -26.392 57.547 1.00 54.75 322 ARG A CA 1
ATOM 2603 C C . ARG A 1 322 ? 21.097 -25.116 56.756 1.00 54.75 322 ARG A C 1
ATOM 2605 O O . ARG A 1 322 ? 22.219 -24.623 56.801 1.00 54.75 322 ARG A O 1
ATOM 2612 N N . LEU A 1 323 ? 20.119 -24.558 56.043 1.00 51.47 323 LEU A N 1
ATOM 2613 C CA . LEU A 1 323 ? 20.254 -23.193 55.535 1.00 51.47 323 LEU A CA 1
ATOM 2614 C C . LEU A 1 323 ? 20.039 -22.197 56.687 1.00 51.47 323 LEU A C 1
ATOM 2616 O O . LEU A 1 323 ? 18.992 -22.187 57.337 1.00 51.47 323 LEU A O 1
ATOM 2620 N N . ASP A 1 324 ? 21.065 -21.396 56.964 1.00 59.75 324 ASP A N 1
ATOM 2621 C CA . ASP A 1 324 ? 21.075 -20.353 57.988 1.00 59.75 324 ASP A CA 1
ATOM 2622 C C . ASP A 1 324 ? 20.043 -19.272 57.626 1.00 59.75 324 ASP A C 1
ATOM 2624 O O . ASP A 1 324 ? 20.299 -18.372 56.824 1.00 59.75 324 ASP A O 1
ATOM 2628 N N . LYS A 1 325 ? 18.837 -19.428 58.185 1.00 56.00 325 LYS A N 1
ATOM 2629 C CA . LYS A 1 325 ? 17.628 -18.617 57.959 1.00 56.00 325 LYS A CA 1
ATOM 2630 C C . LYS A 1 325 ? 17.909 -17.107 57.983 1.00 56.00 325 LYS A C 1
ATOM 2632 O O . LYS A 1 325 ? 17.331 -16.345 57.219 1.00 56.00 325 LYS A O 1
ATOM 2637 N N . THR A 1 326 ? 18.896 -16.710 58.779 1.00 58.72 326 THR A N 1
ATOM 2638 C CA . THR A 1 326 ? 19.374 -15.341 58.965 1.00 58.72 326 THR A CA 1
ATOM 2639 C C . THR A 1 326 ? 19.981 -14.705 57.709 1.00 58.72 326 THR A C 1
ATOM 2641 O O . THR A 1 326 ? 19.870 -13.496 57.520 1.00 58.72 326 THR A O 1
ATOM 2644 N N . ARG A 1 327 ? 20.625 -15.486 56.831 1.00 59.16 327 ARG A N 1
ATOM 2645 C CA . ARG A 1 327 ? 21.219 -14.961 55.588 1.00 59.16 327 ARG A CA 1
ATOM 2646 C C . ARG A 1 327 ? 20.173 -14.785 54.487 1.00 59.16 327 ARG A C 1
ATOM 2648 O O . ARG A 1 327 ? 20.250 -13.827 53.727 1.00 59.16 327 ARG A O 1
ATOM 2655 N N . LEU A 1 328 ? 19.183 -15.676 54.450 1.00 57.44 328 LEU A N 1
ATOM 2656 C CA . LEU A 1 328 ? 18.092 -15.630 53.479 1.00 57.44 328 LEU A CA 1
ATOM 2657 C C . LEU A 1 328 ? 17.126 -14.471 53.763 1.00 57.44 328 LEU A C 1
ATOM 2659 O O . LEU A 1 328 ? 16.734 -13.772 52.833 1.00 57.44 328 LEU A O 1
ATOM 2663 N N . ASP A 1 329 ? 16.810 -14.215 55.036 1.00 67.00 329 ASP A N 1
ATOM 2664 C CA . ASP A 1 329 ? 15.955 -13.085 55.419 1.00 67.00 329 ASP A CA 1
ATOM 2665 C C . ASP A 1 329 ? 16.607 -11.735 55.048 1.00 67.00 329 ASP A C 1
ATOM 2667 O O . ASP A 1 329 ? 15.918 -10.833 54.576 1.00 67.00 329 ASP A O 1
ATOM 2671 N N . ASN A 1 330 ? 17.940 -11.619 55.143 1.00 70.38 330 ASN A N 1
ATOM 2672 C CA . ASN A 1 330 ? 18.670 -10.415 54.723 1.00 70.38 330 ASN A CA 1
ATOM 2673 C C . ASN A 1 330 ? 18.689 -10.222 53.193 1.00 70.38 330 ASN A C 1
ATOM 2675 O O . ASN A 1 330 ? 18.505 -9.100 52.726 1.00 70.38 330 ASN A O 1
ATOM 2679 N N . GLU A 1 331 ? 18.867 -11.289 52.404 1.00 66.69 331 GLU A N 1
ATOM 2680 C CA . GLU A 1 331 ? 18.859 -11.196 50.932 1.00 66.69 331 GLU A CA 1
ATOM 2681 C C . GLU A 1 331 ? 17.451 -10.899 50.377 1.00 66.69 331 GLU A C 1
ATOM 2683 O O . GLU A 1 331 ? 17.310 -10.167 49.396 1.00 66.69 331 GLU A O 1
ATOM 2688 N N . ILE A 1 332 ? 16.393 -11.405 51.024 1.00 70.00 332 ILE A N 1
ATOM 2689 C CA . ILE A 1 332 ? 15.000 -11.077 50.672 1.00 70.00 332 ILE A CA 1
ATOM 2690 C C . ILE A 1 332 ? 14.693 -9.611 51.001 1.00 70.00 332 ILE A C 1
ATOM 2692 O O . ILE A 1 332 ? 14.111 -8.907 50.175 1.00 70.00 332 ILE A O 1
ATOM 2696 N N . GLN A 1 333 ? 15.139 -9.122 52.160 1.00 72.94 333 GLN A N 1
ATOM 2697 C CA . GLN A 1 333 ? 14.905 -7.739 52.576 1.00 72.94 333 GLN A CA 1
ATOM 2698 C C . GLN A 1 333 ? 15.646 -6.725 51.683 1.00 72.94 333 GLN A C 1
ATOM 2700 O O . GLN A 1 333 ? 15.109 -5.658 51.380 1.00 72.94 333 GLN A O 1
ATOM 2705 N N . GLU A 1 334 ? 16.845 -7.069 51.201 1.00 73.75 334 GLU A N 1
ATOM 2706 C CA . GLU A 1 334 ? 17.595 -6.253 50.238 1.00 73.75 334 GLU A CA 1
ATOM 2707 C C . GLU A 1 334 ? 16.918 -6.232 48.854 1.00 73.75 334 GLU A C 1
ATOM 2709 O O . GLU A 1 334 ? 16.837 -5.182 48.207 1.00 73.75 334 GLU A O 1
ATOM 2714 N N . PHE A 1 335 ? 16.349 -7.362 48.422 1.00 63.53 335 PHE A N 1
ATOM 2715 C CA . PHE A 1 335 ? 15.633 -7.457 47.149 1.00 63.53 335 PHE A CA 1
ATOM 2716 C C . PHE A 1 335 ? 14.297 -6.691 47.159 1.00 63.53 335 PHE A C 1
ATOM 2718 O O . PHE A 1 335 ? 13.988 -5.997 46.189 1.00 63.53 335 PHE A O 1
ATOM 2725 N N . ASP A 1 336 ? 13.538 -6.736 48.258 1.00 69.56 336 ASP A N 1
ATOM 2726 C CA . ASP A 1 336 ? 12.299 -5.958 48.424 1.00 69.56 336 ASP A CA 1
ATOM 2727 C C . ASP A 1 336 ? 12.569 -4.444 48.494 1.00 69.56 336 ASP A C 1
ATOM 2729 O O . ASP A 1 336 ? 11.799 -3.629 47.968 1.00 69.56 336 ASP A O 1
ATOM 2733 N N . HIS A 1 337 ? 13.704 -4.038 49.071 1.00 73.00 337 HIS A N 1
ATOM 2734 C CA . HIS A 1 337 ? 14.142 -2.641 49.063 1.00 73.00 337 HIS A CA 1
ATOM 2735 C C . HIS A 1 337 ? 14.534 -2.160 47.648 1.00 73.00 337 HIS A C 1
ATOM 2737 O O . HIS A 1 337 ? 14.232 -1.032 47.247 1.00 73.00 337 HIS A O 1
ATOM 2743 N N . LEU A 1 338 ? 15.153 -3.024 46.837 1.00 67.06 338 LEU A N 1
ATOM 2744 C CA . LEU A 1 338 ? 15.444 -2.735 45.427 1.00 67.06 338 LEU A CA 1
ATOM 2745 C C . LEU A 1 338 ? 14.175 -2.672 44.568 1.00 67.06 338 LEU A C 1
ATOM 2747 O O . LEU A 1 338 ? 14.042 -1.769 43.746 1.00 67.06 338 LEU A O 1
ATOM 2751 N N . LEU A 1 339 ? 13.212 -3.572 44.780 1.00 59.75 339 LEU A N 1
ATOM 2752 C CA . LEU A 1 339 ? 11.952 -3.546 44.034 1.00 59.75 339 LEU A CA 1
ATOM 2753 C C . LEU A 1 339 ? 11.127 -2.299 44.370 1.00 59.75 339 LEU A C 1
ATOM 2755 O O . LEU A 1 339 ? 10.639 -1.614 43.470 1.00 59.75 339 LEU A O 1
ATOM 2759 N N . SER A 1 340 ? 10.991 -1.977 45.658 1.00 73.56 340 SER A N 1
ATOM 2760 C CA . SER A 1 340 ? 10.224 -0.809 46.100 1.00 73.56 340 SER A CA 1
ATOM 2761 C C . SER A 1 340 ? 10.824 0.513 45.609 1.00 73.56 340 SER A C 1
ATOM 2763 O O . SER A 1 340 ? 10.061 1.404 45.235 1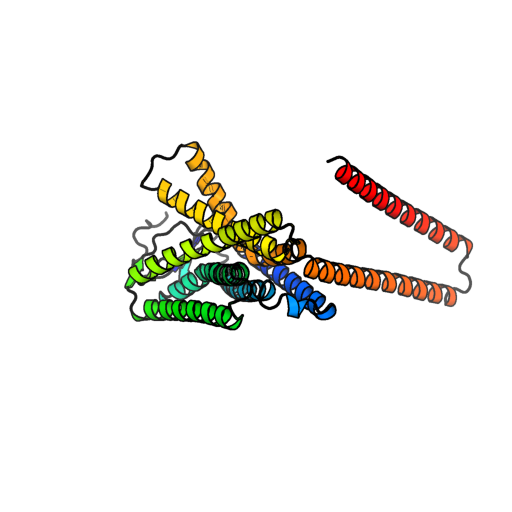.00 73.56 340 SER A O 1
ATOM 2765 N N . SER A 1 341 ? 12.155 0.628 45.509 1.00 71.38 341 SER A N 1
ATOM 2766 C CA . SER A 1 341 ? 12.800 1.825 44.948 1.00 71.38 341 SER A CA 1
ATOM 2767 C C . SER A 1 341 ? 12.548 1.986 43.442 1.00 71.38 341 SER A C 1
ATOM 2769 O O . SER A 1 341 ? 12.203 3.081 43.000 1.00 71.38 341 SER A O 1
ATOM 2771 N N . VAL A 1 342 ? 12.582 0.896 42.667 1.00 67.56 342 VAL A N 1
ATOM 2772 C CA . VAL A 1 342 ? 12.268 0.910 41.224 1.00 67.56 342 VAL A CA 1
ATOM 2773 C C . VAL A 1 342 ? 10.799 1.271 40.963 1.00 67.56 342 VAL A C 1
ATOM 2775 O O . VAL A 1 342 ? 10.494 2.055 40.059 1.00 67.56 342 VAL A O 1
ATOM 2778 N N . PHE A 1 343 ? 9.867 0.749 41.767 1.00 59.50 343 PHE A N 1
ATOM 2779 C CA . PHE A 1 343 ? 8.446 1.090 41.638 1.00 59.50 343 PHE A CA 1
ATOM 2780 C C . PHE A 1 343 ? 8.126 2.515 42.110 1.00 59.50 343 PHE A C 1
ATOM 2782 O O . PHE A 1 343 ? 7.264 3.168 41.515 1.00 59.50 343 PHE A O 1
ATOM 2789 N N . ALA A 1 344 ? 8.830 3.028 43.122 1.00 70.00 344 ALA A N 1
ATOM 2790 C CA . ALA A 1 344 ? 8.708 4.421 43.544 1.00 70.00 344 ALA A CA 1
ATOM 2791 C C . ALA A 1 344 ? 9.182 5.386 42.442 1.00 70.00 344 ALA A C 1
ATOM 2793 O O . ALA A 1 344 ? 8.458 6.326 42.114 1.00 70.00 344 ALA A O 1
ATOM 2794 N N . GLU A 1 345 ? 10.316 5.106 41.788 1.00 62.62 345 GLU A N 1
ATOM 2795 C CA . GLU A 1 345 ? 10.820 5.909 40.662 1.00 62.62 345 GLU A CA 1
ATOM 2796 C C . GLU A 1 345 ? 9.880 5.884 39.445 1.00 62.62 345 GLU A C 1
ATOM 2798 O O . GLU A 1 345 ? 9.670 6.908 38.786 1.00 62.62 345 GLU A O 1
ATOM 2803 N N . SER A 1 346 ? 9.266 4.731 39.153 1.00 52.72 346 SER A N 1
ATOM 2804 C CA . SER A 1 346 ? 8.292 4.604 38.062 1.00 52.72 346 SER A CA 1
ATOM 2805 C C . SER A 1 346 ? 6.991 5.364 38.343 1.00 52.72 346 SER A C 1
ATOM 2807 O O . SER A 1 346 ? 6.418 5.952 37.423 1.00 52.72 346 SER A O 1
ATOM 2809 N N . ASN A 1 347 ? 6.511 5.364 39.590 1.00 51.59 347 ASN A N 1
ATOM 2810 C CA . ASN A 1 347 ? 5.307 6.107 39.970 1.00 51.59 347 ASN A CA 1
ATOM 2811 C C . ASN A 1 347 ? 5.557 7.617 40.044 1.00 51.59 347 ASN A C 1
ATOM 2813 O O . ASN A 1 347 ? 4.665 8.394 39.703 1.00 51.59 347 ASN A O 1
ATOM 2817 N N . GLU A 1 348 ? 6.761 8.051 40.420 1.00 59.00 348 GLU A N 1
ATOM 2818 C CA . GLU A 1 348 ? 7.105 9.473 40.422 1.00 59.00 348 GLU A CA 1
ATOM 2819 C C . GLU A 1 348 ? 7.224 10.043 38.995 1.00 59.00 348 GLU A C 1
ATOM 2821 O O . GLU A 1 348 ? 6.780 11.168 38.755 1.00 59.00 348 GLU A O 1
ATOM 2826 N N . ARG A 1 349 ? 7.723 9.260 38.020 1.00 53.16 349 ARG A N 1
ATOM 2827 C CA . ARG A 1 349 ? 7.688 9.641 36.590 1.00 53.16 349 ARG A CA 1
ATOM 2828 C C . ARG A 1 349 ? 6.261 9.723 36.048 1.00 53.16 349 ARG A C 1
ATOM 2830 O O . ARG A 1 349 ? 5.892 10.752 35.493 1.00 53.16 349 ARG A O 1
ATOM 2837 N N . ASN A 1 350 ? 5.428 8.714 36.310 1.00 47.53 350 ASN A N 1
ATOM 2838 C CA . ASN A 1 350 ? 4.028 8.719 35.865 1.00 47.53 350 ASN A CA 1
ATOM 2839 C C . ASN A 1 350 ? 3.194 9.845 36.507 1.00 47.53 350 ASN A C 1
ATOM 2841 O O . ASN A 1 350 ? 2.268 10.360 35.882 1.00 47.53 350 ASN A O 1
ATOM 2845 N N . SER A 1 351 ? 3.513 10.251 37.740 1.00 50.34 351 SER A N 1
ATOM 2846 C CA . SER A 1 351 ? 2.861 11.381 38.416 1.00 50.34 351 SER A CA 1
ATOM 2847 C C . SER A 1 351 ? 3.251 12.731 37.797 1.00 50.34 351 SER A C 1
ATOM 2849 O O . SER A 1 351 ? 2.384 13.576 37.571 1.00 50.34 351 SER A O 1
ATOM 2851 N N . LYS A 1 352 ? 4.534 12.923 37.449 1.00 51.56 352 LYS A N 1
ATOM 2852 C CA . LYS A 1 352 ? 5.016 14.141 36.770 1.00 51.56 352 LYS A CA 1
ATOM 2853 C C . LYS A 1 352 ? 4.449 14.270 35.353 1.00 51.56 352 LYS A C 1
ATOM 2855 O O . LYS A 1 352 ? 4.036 15.365 34.974 1.00 51.56 352 LYS A O 1
ATOM 2860 N N . ASP A 1 353 ? 4.311 13.161 34.631 1.00 49.69 353 ASP A N 1
ATOM 2861 C CA . ASP A 1 353 ? 3.694 13.148 33.298 1.00 49.69 353 ASP A CA 1
ATOM 2862 C C . ASP A 1 353 ? 2.178 13.429 33.354 1.00 49.69 353 ASP A C 1
ATOM 2864 O O . ASP A 1 353 ? 1.634 14.109 32.484 1.00 49.69 353 ASP A O 1
ATOM 2868 N N . HIS A 1 354 ? 1.484 13.004 34.417 1.00 46.53 354 HIS A N 1
ATOM 2869 C CA . HIS A 1 354 ? 0.072 13.346 34.631 1.00 46.53 354 HIS A CA 1
ATOM 2870 C C . HIS A 1 354 ? -0.166 14.799 35.072 1.00 46.53 354 HIS A C 1
ATOM 2872 O O . HIS A 1 354 ? -1.243 15.338 34.806 1.00 46.53 354 HIS A O 1
ATOM 2878 N N . LEU A 1 355 ? 0.806 15.436 35.732 1.00 44.00 355 LEU A N 1
ATOM 2879 C CA . LEU A 1 355 ? 0.740 16.851 36.118 1.00 44.00 355 LEU A CA 1
ATOM 2880 C C . LEU A 1 355 ? 1.033 17.788 34.936 1.00 44.00 355 LEU A C 1
ATOM 2882 O O . LEU A 1 355 ? 0.338 18.790 34.787 1.00 44.00 355 LEU A O 1
ATOM 2886 N N . LEU A 1 356 ? 1.951 17.424 34.035 1.00 44.41 356 LEU A N 1
ATOM 2887 C CA . LEU A 1 356 ? 2.234 18.196 32.814 1.00 44.41 356 LEU A CA 1
ATOM 2888 C C . LEU A 1 356 ? 1.087 18.167 31.786 1.00 44.41 356 LEU A C 1
ATOM 2890 O O . LEU A 1 356 ? 0.924 19.117 31.030 1.00 44.41 356 LEU A O 1
ATOM 2894 N N . ILE A 1 357 ? 0.246 17.128 31.794 1.00 47.41 357 ILE A N 1
ATOM 2895 C CA . ILE A 1 357 ? -0.953 17.033 30.935 1.00 47.41 357 ILE A CA 1
ATOM 2896 C C . ILE A 1 357 ? -2.144 17.833 31.505 1.00 47.41 357 ILE A C 1
ATOM 2898 O O . ILE A 1 357 ? -3.165 17.986 30.840 1.00 47.41 357 ILE A O 1
ATOM 2902 N N . ARG A 1 358 ? -2.050 18.349 32.739 1.00 37.53 358 ARG A N 1
ATOM 2903 C CA . ARG A 1 358 ? -3.133 19.116 33.381 1.00 37.53 358 ARG A CA 1
ATOM 2904 C C . ARG A 1 358 ? -2.893 20.631 33.405 1.00 37.53 358 ARG A C 1
ATOM 2906 O O . ARG A 1 358 ? -3.831 21.362 33.710 1.00 37.53 358 ARG A O 1
ATOM 2913 N N . GLU A 1 359 ? -1.679 21.086 33.091 1.00 41.75 359 GLU A N 1
ATOM 2914 C CA . GLU A 1 359 ? -1.303 22.512 33.004 1.00 41.75 359 GLU A CA 1
ATOM 2915 C C . GLU A 1 359 ? -1.095 23.027 31.560 1.00 41.75 359 GLU A C 1
ATOM 2917 O O . GLU A 1 359 ? -0.756 24.195 31.353 1.00 41.75 359 GLU A O 1
ATOM 2922 N N . HIS A 1 360 ? -1.378 22.198 30.555 1.00 38.94 360 HIS A N 1
ATOM 2923 C CA . HIS A 1 360 ? -1.558 22.584 29.151 1.00 38.94 360 HIS A CA 1
ATOM 2924 C C . HIS A 1 360 ? -2.913 22.089 28.652 1.00 38.94 360 HIS A C 1
ATOM 2926 O O . HIS A 1 360 ? -3.483 22.774 27.772 1.00 38.94 360 HIS A O 1
#

Mean predicted aligned error: 10.86 Å

pLDDT: mean 81.94, std 15.28, range [37.53, 98.0]

Foldseek 3Di:
DDDPPVPPPLPFKKKKAAQPPQFDDLVVLLVLLVVLVVLVVLLVVLCVVVVNCVVCVLFLVVLLVLLNVLSVLVNVVSVVVVVPDDPPDPDSMDIGTDDQLVQLVNVLSVVSLLLSLLLLLLNLVCVLVPPDDDSVVSVVSSVVVVVVSVVQSVCQVVPFDWDQDPDPPHSIHIRTYRDDPVVVVVVVVVSLVSLVNQLVSLVVVVVVCVVVVHPDQLSSVLSNVLSVLVNLLSVLVVLVVCCPPPDPDDPVVVVVSVVSNSVSSVCSSNSSSVSSVSCLVRHVSSVCSSVVVVVVVVVVVVVVVVVVVVVVVVVVCVVPVDDPVVVVVVVVVVVVVVVVVVVVVVVVVVVVVVVVVVVD

Nearest PDB structures (foldseek):
  9iya-assembly1_A  TM=5.483E-01  e=6.567E-03  Homo sapiens
  6c1r-assembly1_B  TM=4.903E-01  e=1.147E-03  Escherichia coli
  4zud-assembly1_A  TM=5.884E-01  e=1.994E-02  Escherichia coli
  8fd1-assembly1_B  TM=4.432E-01  e=3.132E-03  Bos taurus
  8g94-assembly1_A  TM=4.841E-01  e=2.464E-02  Homo sapiens

Sequence (360 aa):
KQPPIDVITRNSTEWIVHEDGIFYRPKLNVVFSWLGYAFLAIIVDSSCRKSVFRKHLHNVYLILFFALIFDFLEMGMHLFFIFNRSDEEQREIWYLPTTTWKCTLGLWLYSSHFFLTYVEAMISIHRFFLKTVHVRFMYIGIGIVFALQASLLVASISFGSTEALDHHWSSVSCTSAYLLTGPTIVDILVTSLTTAITPVLSILMIINGIARNQEYSGVTAFLLISSLSMFDFLISLTSWFLSLGFVEMPEFLLDFIPSFVVVAWNMEDFRFPLLCLRATLTVSDIRRAVFSTITESITMLCSTKDNKKEEVLLKSVETDGRLDKTRLDNEIQEFDHLLSSVFAESNERNSKDHLLIREH

Solvent-accessible surface area (backbone atoms only — not comparable to full-atom values): 19542 Å² total; per-residue (Å²): 132,81,75,70,81,89,69,66,58,96,80,65,29,31,36,41,37,43,62,67,78,92,77,61,53,52,73,56,37,47,55,45,50,53,52,20,51,54,47,43,50,49,49,51,53,23,16,54,77,63,65,46,43,78,82,36,40,84,51,61,48,45,52,52,53,53,40,49,55,42,49,52,55,47,43,50,52,35,50,52,54,62,73,68,54,62,90,86,60,94,54,58,60,46,76,47,82,55,48,41,67,58,36,32,49,50,51,50,58,62,56,43,63,58,55,52,35,53,53,48,24,43,46,38,51,56,62,69,55,66,87,78,74,60,72,65,57,49,55,50,51,52,50,49,53,54,51,53,51,54,48,48,53,51,45,14,72,74,71,27,50,82,42,76,44,91,54,86,85,46,47,67,32,38,43,28,28,39,43,44,68,68,67,51,52,52,50,53,51,52,50,54,54,35,32,52,46,24,33,53,49,28,51,51,53,48,54,52,25,63,77,65,73,45,84,76,56,29,61,46,56,34,49,24,63,62,29,42,52,56,34,51,31,51,52,26,51,51,53,49,58,42,59,72,75,76,50,96,64,60,70,72,55,67,66,46,41,60,57,49,35,50,53,30,52,54,48,56,67,45,37,54,33,49,50,47,50,42,44,39,72,39,22,62,69,50,27,52,26,35,52,50,47,52,50,53,51,51,51,53,55,50,53,52,50,53,55,50,50,50,52,50,51,53,50,50,56,69,74,39,89,75,67,65,62,74,60,53,56,52,55,50,54,53,50,52,52,52,50,52,52,55,53,50,55,52,50,54,52,56,50,52,56,57,51,59,67,70,79,110

Radius of gyration: 27.37 Å; Cα contacts (8 Å, |Δi|>4): 317; chains: 1; bounding box: 66×60×86 Å

Secondary structure (DSSP, 8-state):
-PPPGGGS-TT--EEEEE--TTS--HHHHHHHHHHHHHHHHHHHHHHHHTT-HHHHIIIIIHHHHHHHHHHHHHHHHHHHHHHT--TT---SEEEEE--HHHHHHHHHHHHGGGHHHHHHHHHHHHHHTTTSS-HHHHHHHHHHHHHHHHHHHHHHHHH-EEEE---TTSSEEESEEEE-HHHHHHHHHHHHHHHHHHHHHHHHHHHHHHHTTPPP-HHHHHHHHHHHHHHHHHHHHHHHHHHTTT----HHHHHHHHHHHHHHHHHHHTHHHHHHHHHHHH-HHHHHHHHHHHHHHHHHHHHHHHHHHHHHHHHHHHH-TT--HHHHHHHHHHHHHHHHHHHHHHHHHHHHHHHHTT--

Organism: NCBI:txid358040